Protein AF-0000000066667597 (afdb_homodimer)

Sequence (228 aa):
MNPEHARRAASGLDIMAIEHWAGRFDLLSDANRLRLLVCLHYAPDISVSDLAAAVGMSATAASQALRILRQQGWVTSSKEGRIVRYRLADDTIHRLLHWIGATHASEALEHDFTMNPEHARRAASGLDIMAIEHWAGRFDLLSDANRLRLLVCLHYAPDISVSDLAAAVGMSATAASQALRILRQQGWVTSSKEGRIVRYRLADDTIHRLLHWIGATHASEALEHDFT

InterPro domains:
  IPR000835 MarR-type HTH domain [PF01047] (32-79)
  IPR001845 HTH ArsR-type DNA-binding domain [PR00778] (25-40)
  IPR001845 HTH ArsR-type DNA-binding domain [PR00778] (45-56)
  IPR001845 HTH ArsR-type DNA-binding domain [PR00778] (58-73)
  IPR001845 HTH ArsR-type DNA-binding domain [PR00778] (73-88)
  IPR001845 HTH ArsR-type DNA-binding domain [PS50987] (13-114)
  IPR001845 HTH ArsR-type DNA-binding domain [SM00418] (23-102)
  IPR011991 ArsR-like helix-turn-helix domain [cd00090] (25-91)
  IPR036388 Winged helix-like DNA-binding domain superfamily [G3DSA:1.10.10.10] (3-112)
  IPR036390 Winged helix DNA-binding domain superfamily [SSF46785] (13-100)
  IPR051081 HTH-type Metal-responsive Transcriptional Regulators [PTHR33154] (21-102)

pLDDT: mean 88.0, std 11.44, range [43.69, 98.06]

Structure (mmCIF, N/CA/C/O backbone):
data_AF-0000000066667597-model_v1
#
loop_
_entity.id
_entity.type
_entity.pdbx_description
1 polymer 'ArsR family transcriptional regulator'
#
loop_
_atom_site.group_PDB
_atom_site.id
_atom_site.type_symbol
_atom_site.label_atom_id
_atom_site.label_alt_id
_atom_site.label_comp_id
_atom_site.label_asym_id
_atom_site.label_entity_id
_atom_site.label_seq_id
_atom_site.pdbx_PDB_ins_code
_atom_site.Cartn_x
_atom_site.Cartn_y
_atom_site.Cartn_z
_atom_site.occupancy
_atom_site.B_iso_or_equiv
_atom_site.auth_seq_id
_atom_site.auth_comp_id
_atom_site.auth_asym_id
_atom_site.auth_atom_id
_atom_site.pdbx_PDB_model_num
ATOM 1 N N . MET A 1 1 ? 5.398 -28.312 -15.688 1 65.81 1 MET A N 1
ATOM 2 C CA . MET A 1 1 ? 6.043 -27.031 -15.398 1 65.81 1 MET A CA 1
ATOM 3 C C . MET A 1 1 ? 6.211 -26.219 -16.672 1 65.81 1 MET A C 1
ATOM 5 O O . MET A 1 1 ? 6.66 -26.734 -17.703 1 65.81 1 MET A O 1
ATOM 9 N N . ASN A 1 2 ? 5.426 -25.078 -16.781 1 75.06 2 ASN A N 1
ATOM 10 C CA . ASN A 1 2 ? 5.637 -24.25 -17.969 1 75.06 2 ASN A CA 1
ATOM 11 C C . ASN A 1 2 ? 6.742 -23.219 -17.734 1 75.06 2 ASN A C 1
ATOM 13 O O . ASN A 1 2 ? 6.559 -22.266 -17 1 75.06 2 ASN A O 1
ATOM 17 N N . PRO A 1 3 ? 7.945 -23.562 -18.25 1 79.81 3 PRO A N 1
ATOM 18 C CA . PRO A 1 3 ? 9.125 -22.734 -18 1 79.81 3 PRO A CA 1
ATOM 19 C C . PRO A 1 3 ? 8.891 -21.266 -18.359 1 79.81 3 PRO A C 1
ATOM 21 O O . PRO A 1 3 ? 9.469 -20.375 -17.734 1 79.81 3 PRO A O 1
ATOM 24 N N . GLU A 1 4 ? 8.102 -21.031 -19.406 1 79.06 4 GLU A N 1
ATOM 25 C CA . GLU A 1 4 ? 7.836 -19.656 -19.812 1 79.06 4 GLU A CA 1
ATOM 26 C C . GLU A 1 4 ? 7.07 -18.906 -18.719 1 79.06 4 GLU A C 1
ATOM 28 O O . GLU A 1 4 ? 7.34 -17.734 -18.469 1 79.06 4 GLU A O 1
ATOM 33 N N . HIS A 1 5 ? 6.117 -19.641 -18.156 1 76.31 5 HIS A N 1
ATOM 34 C CA . HIS A 1 5 ? 5.371 -19.031 -17.062 1 76.31 5 HIS A CA 1
ATOM 35 C C . HIS A 1 5 ? 6.293 -18.688 -15.898 1 76.31 5 HIS A C 1
ATOM 37 O O . HIS A 1 5 ? 6.203 -17.594 -15.336 1 76.31 5 HIS A O 1
ATOM 43 N N . ALA A 1 6 ? 7.18 -19.531 -15.641 1 76.69 6 ALA A N 1
ATOM 44 C CA . ALA A 1 6 ? 8.117 -19.344 -14.547 1 76.69 6 ALA A CA 1
ATOM 45 C C . ALA A 1 6 ? 9.039 -18.156 -14.812 1 76.69 6 ALA A C 1
ATOM 47 O O . ALA A 1 6 ? 9.367 -17.391 -13.906 1 76.69 6 ALA A O 1
ATOM 48 N N . ARG A 1 7 ? 9.438 -18.047 -16.031 1 79.69 7 ARG A N 1
ATOM 49 C CA . ARG A 1 7 ? 10.328 -16.953 -16.406 1 79.69 7 ARG A CA 1
ATOM 50 C C . ARG A 1 7 ? 9.633 -15.609 -16.281 1 79.69 7 ARG A C 1
ATOM 52 O O . ARG A 1 7 ? 10.227 -14.633 -15.812 1 79.69 7 ARG A O 1
ATOM 59 N N . ARG A 1 8 ? 8.453 -15.562 -16.734 1 81.75 8 ARG A N 1
ATOM 60 C CA . ARG A 1 8 ? 7.688 -14.328 -16.641 1 81.75 8 ARG A CA 1
ATOM 61 C C . ARG A 1 8 ? 7.477 -13.922 -15.18 1 81.75 8 ARG A C 1
ATOM 63 O O . ARG A 1 8 ? 7.613 -12.75 -14.836 1 81.75 8 ARG A O 1
ATOM 70 N N . ALA A 1 9 ? 7.148 -14.922 -14.414 1 81.88 9 ALA A N 1
ATOM 71 C CA . ALA A 1 9 ? 6.973 -14.688 -12.984 1 81.88 9 ALA A CA 1
ATOM 72 C C . ALA A 1 9 ? 8.25 -14.141 -12.359 1 81.88 9 ALA A C 1
ATOM 74 O O . ALA A 1 9 ? 8.203 -13.18 -11.586 1 81.88 9 ALA A O 1
ATOM 75 N N . ALA A 1 10 ? 9.328 -14.648 -12.727 1 78.75 10 ALA A N 1
ATOM 76 C CA . ALA A 1 10 ? 10.609 -14.25 -12.156 1 78.75 10 ALA A CA 1
ATOM 77 C C . ALA A 1 10 ? 10.992 -12.844 -12.609 1 78.75 10 ALA A C 1
ATOM 79 O O . ALA A 1 10 ? 11.617 -12.094 -11.852 1 78.75 10 ALA A O 1
ATOM 80 N N . SER A 1 11 ? 10.648 -12.5 -13.773 1 79.38 11 SER A N 1
ATOM 81 C CA . SER A 1 11 ? 10.953 -11.172 -14.297 1 79.38 11 SER A CA 1
ATOM 82 C C . SER A 1 11 ? 10.25 -10.086 -13.492 1 79.38 11 SER A C 1
ATOM 84 O O . SER A 1 11 ? 10.805 -9 -13.289 1 79.38 11 SER A O 1
ATOM 86 N N . GLY A 1 12 ? 9.086 -10.375 -13.047 1 75.94 12 GLY A N 1
ATOM 87 C CA . GLY A 1 12 ? 8.367 -9.43 -12.203 1 75.94 12 GLY A CA 1
ATOM 88 C C . GLY A 1 12 ? 9.078 -9.141 -10.891 1 75.94 12 GLY A C 1
ATOM 89 O O . GLY A 1 12 ? 9.086 -8 -10.43 1 75.94 12 GLY A O 1
ATOM 90 N N . LEU A 1 13 ? 9.711 -10.148 -10.438 1 77.62 13 LEU A N 1
ATOM 91 C CA . LEU A 1 13 ? 10.391 -10.008 -9.148 1 77.62 13 LEU A CA 1
ATOM 92 C C . LEU A 1 13 ? 11.641 -9.148 -9.281 1 77.62 13 LEU A C 1
ATOM 94 O O . LEU A 1 13 ? 12.023 -8.461 -8.328 1 77.62 13 LEU A O 1
ATOM 98 N N . ASP A 1 14 ? 12.25 -9.273 -10.391 1 72.69 14 ASP A N 1
ATOM 99 C CA . ASP A 1 14 ? 13.461 -8.508 -10.648 1 72.69 14 ASP A CA 1
ATOM 100 C C . ASP A 1 14 ? 13.156 -7.016 -10.773 1 72.69 14 ASP A C 1
ATOM 102 O O . ASP A 1 14 ? 13.953 -6.176 -10.352 1 72.69 14 ASP A O 1
ATOM 106 N N . ILE A 1 15 ? 12 -6.812 -11.219 1 64.81 15 ILE A N 1
ATOM 107 C CA . ILE A 1 15 ? 11.656 -5.434 -11.539 1 64.81 15 ILE A CA 1
ATOM 108 C C . ILE A 1 15 ? 11.109 -4.73 -10.297 1 64.81 15 ILE A C 1
ATOM 110 O O . ILE A 1 15 ? 11.211 -3.508 -10.172 1 64.81 15 ILE A O 1
ATOM 114 N N . MET A 1 16 ? 10.648 -5.652 -9.453 1 74.25 16 MET A N 1
ATOM 115 C CA . MET A 1 16 ? 9.992 -4.996 -8.32 1 74.25 16 MET A CA 1
ATOM 116 C C . MET A 1 16 ? 10.883 -5.035 -7.082 1 74.25 16 MET A C 1
ATOM 118 O O . MET A 1 16 ? 11.5 -6.059 -6.785 1 74.25 16 MET A O 1
ATOM 122 N N . ALA A 1 17 ? 11.5 -3.971 -6.598 1 85.06 17 ALA A N 1
ATOM 123 C CA . ALA A 1 17 ? 12.195 -3.914 -5.312 1 85.06 17 ALA A C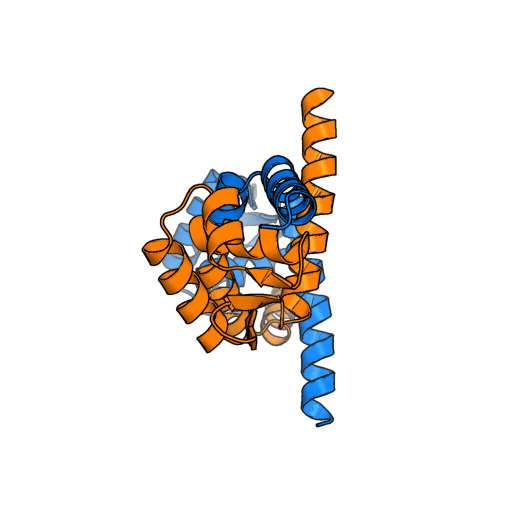A 1
ATOM 124 C C . ALA A 1 17 ? 11.273 -4.336 -4.172 1 85.06 17 ALA A C 1
ATOM 126 O O . ALA A 1 17 ? 10.797 -3.494 -3.408 1 85.06 17 ALA A O 1
ATOM 127 N N . ILE A 1 18 ? 11.102 -5.699 -3.992 1 91.94 18 ILE A N 1
ATOM 128 C CA . ILE A 1 18 ? 10.062 -6.27 -3.139 1 91.94 18 ILE A CA 1
ATOM 129 C C . ILE A 1 18 ? 10.227 -5.754 -1.711 1 91.94 18 ILE A C 1
ATOM 131 O O . ILE A 1 18 ? 9.281 -5.25 -1.11 1 91.94 18 ILE A O 1
ATOM 135 N N . GLU A 1 19 ? 11.438 -5.871 -1.223 1 93 19 GLU A N 1
ATOM 136 C CA . GLU A 1 19 ? 11.664 -5.484 0.166 1 93 19 GLU A CA 1
ATOM 137 C C . GLU A 1 19 ? 11.406 -3.994 0.372 1 93 19 GLU A C 1
ATOM 139 O O . GLU A 1 19 ? 10.875 -3.588 1.405 1 93 19 GLU A O 1
ATOM 144 N N . HIS A 1 20 ? 11.734 -3.293 -0.593 1 93.19 20 HIS A N 1
ATOM 145 C CA . HIS A 1 20 ? 11.523 -1.852 -0.533 1 93.19 20 HIS A CA 1
ATOM 146 C C . HIS A 1 20 ? 10.039 -1.516 -0.476 1 93.19 20 HIS A C 1
ATOM 148 O O . HIS A 1 20 ? 9.602 -0.771 0.403 1 93.19 20 HIS A O 1
ATOM 154 N N . TRP A 1 21 ? 9.305 -2.107 -1.337 1 94.94 21 TRP A N 1
ATOM 155 C CA . TRP A 1 21 ? 7.871 -1.832 -1.396 1 94.94 21 TRP A CA 1
ATOM 156 C C . TRP A 1 21 ? 7.152 -2.424 -0.187 1 94.94 21 TRP A C 1
ATOM 158 O O . TRP A 1 21 ? 6.23 -1.811 0.357 1 94.94 21 TRP A O 1
ATOM 168 N N . ALA A 1 22 ? 7.566 -3.605 0.26 1 96.56 22 ALA A N 1
ATOM 169 C CA . ALA A 1 22 ? 6.977 -4.172 1.47 1 96.56 22 ALA A CA 1
ATOM 170 C C . ALA A 1 22 ? 7.156 -3.232 2.66 1 96.56 22 ALA A C 1
ATOM 172 O O . ALA A 1 22 ? 6.242 -3.066 3.471 1 96.56 22 ALA A O 1
ATOM 173 N N . GLY A 1 23 ? 8.297 -2.66 2.723 1 96.25 23 GLY A N 1
ATOM 174 C CA . GLY A 1 23 ? 8.547 -1.678 3.764 1 96.25 23 GLY A CA 1
ATOM 175 C C . GLY A 1 23 ? 7.648 -0.461 3.668 1 96.25 23 GLY A C 1
ATOM 176 O O . GLY A 1 23 ? 7.16 0.038 4.684 1 96.25 23 GLY A O 1
ATOM 177 N N . ARG A 1 24 ? 7.453 0.018 2.521 1 96 24 ARG A N 1
ATOM 178 C CA . ARG A 1 24 ? 6.562 1.157 2.316 1 96 24 ARG A CA 1
ATOM 179 C C . ARG A 1 24 ? 5.129 0.804 2.688 1 96 24 ARG A C 1
ATOM 181 O O . ARG A 1 24 ? 4.43 1.602 3.318 1 96 24 ARG A O 1
ATOM 188 N N . PHE A 1 25 ? 4.754 -0.371 2.35 1 97.75 25 PHE A N 1
ATOM 189 C CA . PHE A 1 25 ? 3.404 -0.806 2.691 1 97.75 25 PHE A CA 1
ATOM 190 C C . PHE A 1 25 ? 3.26 -0.988 4.199 1 97.75 25 PHE A C 1
ATOM 192 O O . PHE A 1 25 ? 2.189 -0.744 4.758 1 97.75 25 PHE A O 1
ATOM 199 N N . ASP A 1 26 ? 4.316 -1.388 4.809 1 98.06 26 ASP A N 1
ATOM 200 C CA . ASP A 1 26 ? 4.309 -1.495 6.266 1 98.06 26 ASP A CA 1
ATOM 201 C C . ASP A 1 26 ? 4.051 -0.137 6.914 1 98.06 26 ASP A C 1
ATOM 203 O O . ASP A 1 26 ? 3.244 -0.027 7.836 1 98.06 26 ASP A O 1
ATOM 207 N N . LEU A 1 27 ? 4.68 0.84 6.441 1 97.38 27 LEU A N 1
ATOM 208 C CA . LEU A 1 27 ? 4.488 2.188 6.969 1 97.38 27 LEU A CA 1
ATOM 209 C C . LEU A 1 27 ? 3.055 2.658 6.754 1 97.38 27 LEU A C 1
ATOM 211 O O . LEU A 1 27 ? 2.494 3.357 7.602 1 97.38 27 LEU A O 1
ATOM 215 N N . LEU A 1 28 ? 2.473 2.232 5.719 1 97.56 28 LEU A N 1
ATOM 216 C CA . LEU A 1 28 ? 1.13 2.664 5.34 1 97.56 28 LEU A CA 1
ATOM 217 C C . LEU A 1 28 ? 0.071 1.844 6.07 1 97.56 28 LEU A C 1
ATOM 219 O O . LEU A 1 28 ? -1.1 2.229 6.113 1 97.56 28 LEU A O 1
ATOM 223 N N . SER A 1 29 ? 0.494 0.705 6.652 1 98 29 SER A N 1
ATOM 224 C CA . SER A 1 29 ? -0.483 -0.212 7.227 1 98 29 SER A CA 1
ATOM 225 C C . SER A 1 29 ? -0.973 0.283 8.586 1 98 29 SER A C 1
ATOM 227 O O . SER A 1 29 ? -1.965 -0.223 9.117 1 98 29 SER A O 1
ATOM 229 N N . ASP A 1 30 ? -0.34 1.259 9.133 1 96.88 30 ASP A N 1
ATOM 230 C CA . ASP A 1 30 ? -0.818 1.907 10.344 1 96.88 30 ASP A CA 1
ATOM 231 C C . ASP A 1 30 ? -1.866 2.971 10.031 1 96.88 30 ASP A C 1
ATOM 233 O O . ASP A 1 30 ? -1.578 3.943 9.328 1 96.88 30 ASP A O 1
ATOM 237 N N . ALA A 1 31 ? -3.033 2.74 10.625 1 95.19 31 ALA A N 1
ATOM 238 C CA . ALA A 1 31 ? -4.16 3.607 10.289 1 95.19 31 ALA A CA 1
ATOM 239 C C . ALA A 1 31 ? -3.873 5.055 10.672 1 95.19 31 ALA A C 1
ATOM 241 O O . ALA A 1 31 ? -4.273 5.984 9.969 1 95.19 31 ALA A O 1
ATOM 242 N N . ASN A 1 32 ? -3.24 5.277 11.742 1 94.06 32 ASN A N 1
ATOM 243 C CA . ASN A 1 32 ? -2.928 6.629 12.188 1 94.06 32 ASN A CA 1
ATOM 244 C C . ASN A 1 32 ? -1.956 7.324 11.234 1 94.06 32 ASN A C 1
ATOM 246 O O . ASN A 1 32 ? -2.158 8.484 10.875 1 94.06 32 ASN A O 1
ATOM 250 N N . ARG A 1 33 ? -0.952 6.633 10.836 1 96.5 33 ARG A N 1
ATOM 251 C CA . ARG A 1 33 ? -0.02 7.195 9.859 1 96.5 33 ARG A CA 1
ATOM 252 C C . ARG A 1 33 ? -0.72 7.492 8.539 1 96.5 33 ARG A C 1
ATOM 254 O O . ARG A 1 33 ? -0.464 8.523 7.91 1 96.5 33 ARG A O 1
ATOM 261 N N . LEU A 1 34 ? -1.535 6.598 8.156 1 96.12 34 LEU A N 1
ATOM 262 C CA . LEU A 1 34 ? -2.254 6.785 6.898 1 96.12 34 LEU A CA 1
ATOM 263 C C . LEU A 1 34 ? -3.184 7.988 6.977 1 96.12 34 LEU A C 1
ATOM 265 O O . LEU A 1 34 ? -3.283 8.766 6.027 1 96.12 34 LEU A O 1
ATOM 269 N N . ARG A 1 35 ? -3.84 8.164 8.07 1 95.06 35 ARG A N 1
ATOM 270 C CA . ARG A 1 35 ? -4.699 9.328 8.266 1 95.06 35 ARG A CA 1
ATOM 271 C C . ARG A 1 35 ? -3.916 10.625 8.102 1 95.06 35 ARG A C 1
ATOM 273 O O . ARG A 1 35 ? -4.359 11.539 7.402 1 95.06 35 ARG A O 1
ATOM 280 N N . LEU A 1 36 ? -2.834 10.68 8.711 1 95.56 36 LEU A N 1
ATOM 281 C CA . LEU A 1 36 ? -1.998 11.875 8.648 1 95.56 36 LEU A CA 1
ATOM 282 C C . LEU A 1 36 ? -1.553 12.148 7.215 1 95.56 36 LEU A C 1
ATOM 284 O O . LEU A 1 36 ? -1.611 13.289 6.75 1 95.56 36 LEU A O 1
ATOM 288 N N . LEU A 1 37 ? -1.154 11.156 6.539 1 96.56 37 LEU A N 1
ATOM 289 C CA . LEU A 1 37 ? -0.672 11.297 5.172 1 96.56 37 LEU A CA 1
ATOM 290 C C . LEU A 1 37 ? -1.788 11.773 4.246 1 96.56 37 LEU A C 1
ATOM 292 O O . LEU A 1 37 ? -1.562 12.625 3.379 1 96.56 37 LEU A O 1
ATOM 296 N N . VAL A 1 38 ? -2.93 11.227 4.434 1 94.69 38 VAL A N 1
ATOM 297 C CA . VAL A 1 38 ? -4.074 11.617 3.619 1 94.69 38 VAL A CA 1
ATOM 298 C C . VAL A 1 38 ? -4.398 13.094 3.852 1 94.69 38 VAL A C 1
ATOM 300 O O . VAL A 1 38 ? -4.605 13.852 2.9 1 94.69 38 VAL A O 1
ATOM 303 N N . CYS A 1 39 ? -4.43 13.5 5.07 1 93.44 39 CYS A N 1
ATOM 304 C CA . CYS A 1 39 ? -4.703 14.898 5.398 1 93.44 39 CYS A CA 1
ATOM 305 C C . CYS A 1 39 ? -3.658 15.812 4.773 1 93.44 39 CYS A C 1
ATOM 307 O O . CYS A 1 39 ? -4 16.844 4.191 1 93.44 39 CYS A O 1
ATOM 309 N N . LEU A 1 40 ? -2.412 15.422 4.84 1 94.5 40 LEU A N 1
ATOM 310 C CA . LEU A 1 40 ? -1.335 16.234 4.281 1 94.5 40 LEU A CA 1
ATOM 311 C C . LEU A 1 40 ? -1.444 16.312 2.76 1 94.5 40 LEU A C 1
ATOM 313 O O . LEU A 1 40 ? -1.065 17.312 2.154 1 94.5 40 LEU A O 1
ATOM 317 N N . HIS A 1 41 ? -1.874 15.234 2.189 1 93.19 41 HIS A N 1
ATOM 318 C CA . HIS A 1 41 ? -2.066 15.195 0.745 1 93.19 41 HIS A CA 1
ATOM 319 C C . HIS A 1 41 ? -3.086 16.234 0.297 1 93.19 41 HIS A C 1
ATOM 321 O O . HIS A 1 41 ? -2.891 16.906 -0.723 1 93.19 41 HIS A O 1
ATOM 327 N N . TYR A 1 42 ? -4.078 16.406 1.084 1 89.81 42 TYR A N 1
ATOM 328 C CA . TYR A 1 42 ? -5.168 17.297 0.696 1 89.81 42 TYR A CA 1
ATOM 329 C C . TYR A 1 42 ? -4.945 18.703 1.229 1 89.81 42 TYR A C 1
ATOM 331 O O . TYR A 1 42 ? -5.473 19.672 0.678 1 89.81 42 TYR A O 1
ATOM 339 N N . ALA A 1 43 ? -4.219 18.828 2.297 1 90.06 43 ALA A N 1
ATOM 340 C CA . ALA A 1 43 ? -3.949 20.125 2.902 1 90.06 43 ALA A CA 1
ATOM 341 C C . ALA A 1 43 ? -2.467 20.281 3.238 1 90.06 43 ALA A C 1
ATOM 343 O O . ALA A 1 43 ? -2.062 20.094 4.387 1 90.06 43 ALA A O 1
ATOM 344 N N . PRO A 1 44 ? -1.707 20.688 2.23 1 90.12 44 PRO A N 1
ATOM 345 C CA . PRO A 1 44 ? -0.28 20.875 2.5 1 90.12 44 PRO A CA 1
ATOM 346 C C . PRO A 1 44 ? -0.006 22.062 3.422 1 90.12 44 PRO A C 1
ATOM 348 O O . PRO A 1 44 ? -0.796 23 3.467 1 90.12 44 PRO A O 1
ATOM 351 N N . ASP A 1 45 ? 1.071 21.969 4.129 1 90.44 45 ASP A N 1
ATOM 352 C CA . ASP A 1 45 ? 1.569 23.031 5.004 1 90.44 45 ASP A CA 1
ATOM 353 C C . ASP A 1 45 ? 0.617 23.266 6.176 1 90.44 45 ASP A C 1
ATOM 355 O O . ASP A 1 45 ? 0.363 24.422 6.551 1 90.44 45 ASP A O 1
ATOM 359 N N . ILE A 1 46 ? 0.111 22.266 6.711 1 89.75 46 ILE A N 1
ATOM 360 C CA . ILE A 1 46 ? -0.792 22.297 7.855 1 89.75 46 ILE A CA 1
ATOM 361 C C . ILE A 1 46 ? 0.009 22.172 9.148 1 89.75 46 ILE A C 1
ATOM 363 O O . ILE A 1 46 ? 1.005 21.453 9.203 1 89.75 46 ILE A O 1
ATOM 367 N N . SER A 1 47 ? -0.468 22.875 10.18 1 91.25 47 SER A N 1
ATOM 368 C CA . SER A 1 47 ? 0.213 22.797 11.469 1 91.25 47 SER A CA 1
ATOM 369 C C . SER A 1 47 ? -0.083 21.484 12.172 1 91.25 47 SER A C 1
ATOM 371 O O . SER A 1 47 ? -1.123 20.859 11.93 1 91.25 47 SER A O 1
ATOM 373 N N . VAL A 1 48 ? 0.861 21.062 13.07 1 90.06 48 VAL A N 1
ATOM 374 C CA . VAL A 1 48 ? 0.696 19.812 13.805 1 90.06 48 VAL A CA 1
ATOM 375 C C . VAL A 1 48 ? -0.612 19.844 14.594 1 90.06 48 VAL A C 1
ATOM 377 O O . VAL A 1 48 ? -1.353 18.859 14.617 1 90.06 48 VAL A O 1
ATOM 380 N N . SER A 1 49 ? -0.879 20.969 15.211 1 89.19 49 SER A N 1
ATOM 381 C CA . SER A 1 49 ? -2.084 21.109 16.016 1 89.19 49 SER A CA 1
ATOM 382 C C . SER A 1 49 ? -3.342 20.969 15.172 1 89.19 49 SER A C 1
ATOM 384 O O . SER A 1 49 ? -4.285 20.266 15.562 1 89.19 49 SER A O 1
ATOM 386 N N . ASP A 1 50 ? -3.381 21.641 14.07 1 89.75 50 ASP A N 1
ATOM 387 C CA . ASP A 1 50 ? -4.523 21.531 13.172 1 89.75 50 ASP A CA 1
ATOM 388 C C . ASP A 1 50 ? -4.66 20.125 12.609 1 89.75 50 ASP A C 1
ATOM 390 O O . ASP A 1 50 ? -5.773 19.609 12.469 1 89.75 50 ASP A O 1
ATOM 394 N N . LEU A 1 51 ? -3.572 19.516 12.297 1 91.31 51 LEU A N 1
ATOM 395 C CA . LEU A 1 51 ? -3.545 18.156 11.773 1 91.31 51 LEU A CA 1
ATOM 396 C C . LEU A 1 51 ? -4.09 17.156 12.805 1 91.31 51 LEU A C 1
ATOM 398 O O . LEU A 1 51 ? -4.949 16.344 12.484 1 91.31 51 LEU A O 1
ATOM 402 N N . ALA A 1 52 ? -3.592 17.266 13.992 1 92.12 52 ALA A N 1
ATOM 403 C CA . ALA A 1 52 ? -4.035 16.406 15.078 1 92.12 52 ALA A CA 1
ATOM 404 C C . ALA A 1 52 ? -5.539 16.516 15.305 1 92.12 52 ALA A C 1
ATOM 406 O O . ALA A 1 52 ? -6.234 15.516 15.469 1 92.12 52 ALA A O 1
ATOM 407 N N . ALA A 1 53 ? -6.047 17.703 15.25 1 89.38 53 ALA A N 1
ATOM 408 C CA . ALA A 1 53 ? -7.473 17.969 15.43 1 89.38 53 ALA A CA 1
ATOM 409 C C . ALA A 1 53 ? -8.289 17.375 14.281 1 89.38 53 ALA A C 1
ATOM 411 O O . ALA A 1 53 ? -9.336 16.766 14.508 1 89.38 53 ALA A O 1
ATOM 412 N N . ALA A 1 54 ? -7.785 17.547 13.133 1 87.31 54 ALA A N 1
ATOM 413 C CA . ALA A 1 54 ? -8.477 17.062 11.945 1 87.31 54 ALA A CA 1
ATOM 414 C C . ALA A 1 54 ? -8.625 15.547 11.969 1 87.31 54 ALA A C 1
ATOM 416 O O . ALA A 1 54 ? -9.648 15.008 11.539 1 87.31 54 ALA A O 1
ATOM 417 N N . VAL A 1 55 ? -7.574 14.836 12.484 1 89.75 55 VAL A N 1
ATOM 418 C CA . VAL A 1 55 ? -7.566 13.375 12.422 1 89.75 55 VAL A CA 1
ATOM 419 C C . VAL A 1 55 ? -8.109 12.797 13.727 1 89.75 55 VAL A C 1
ATOM 421 O O . VAL A 1 55 ? -8.273 11.578 13.852 1 89.75 55 VAL A O 1
ATOM 424 N N . GLY A 1 56 ? -8.359 13.617 14.727 1 89.25 56 GLY A N 1
ATOM 425 C CA . GLY A 1 56 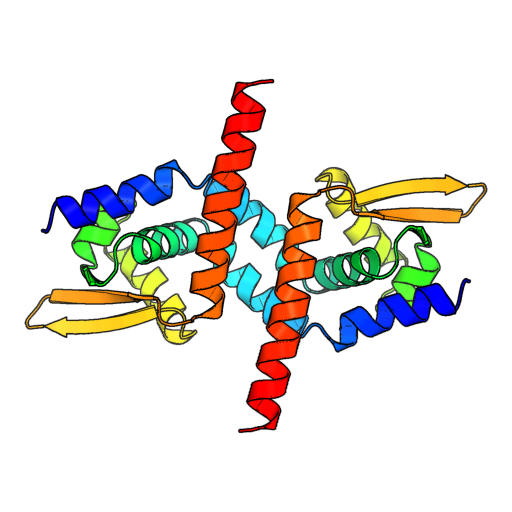? -8.891 13.164 16 1 89.25 56 GLY A CA 1
ATOM 426 C C . GLY A 1 56 ? -7.859 12.445 16.859 1 89.25 56 GLY A C 1
ATOM 427 O O . GLY A 1 56 ? -8.164 11.438 17.5 1 89.25 56 GLY A O 1
ATOM 428 N N . MET A 1 57 ? -6.672 12.898 16.812 1 91.44 57 MET A N 1
ATOM 429 C CA . MET A 1 57 ? -5.566 12.352 17.594 1 91.44 57 MET A CA 1
ATOM 430 C C . MET A 1 57 ? -5.043 13.367 18.594 1 91.44 57 MET A C 1
ATOM 432 O O . MET A 1 57 ? -5.273 14.57 18.453 1 91.44 57 MET A O 1
ATOM 436 N N . SER A 1 58 ? -4.387 12.781 19.562 1 92.25 58 SER A N 1
ATOM 437 C CA . SER A 1 58 ? -3.637 13.688 20.438 1 92.25 58 SER A CA 1
ATOM 438 C C . SER A 1 58 ? -2.422 14.258 19.703 1 92.25 58 SER A C 1
ATOM 440 O O . SER A 1 58 ? -1.898 13.648 18.781 1 92.25 58 SER A O 1
ATOM 442 N N . ALA A 1 59 ? -1.995 15.406 20.172 1 89.5 59 ALA A N 1
ATOM 443 C CA . ALA A 1 59 ? -0.789 16.031 19.625 1 89.5 59 ALA A CA 1
ATOM 444 C C . ALA A 1 59 ? 0.417 15.102 19.781 1 89.5 59 ALA A C 1
ATOM 446 O O . ALA A 1 59 ? 1.271 15.031 18.891 1 89.5 59 ALA A O 1
ATOM 447 N N . THR A 1 60 ? 0.433 14.438 20.859 1 92.44 60 THR A N 1
ATOM 448 C CA . THR A 1 60 ? 1.54 13.523 21.109 1 92.44 60 THR A CA 1
ATOM 449 C C . THR A 1 60 ? 1.553 12.383 20.094 1 92.44 60 THR A C 1
ATOM 451 O O . THR A 1 60 ? 2.594 12.078 19.516 1 92.44 60 THR A O 1
ATOM 454 N N . ALA A 1 61 ? 0.418 11.734 19.828 1 94 61 ALA A N 1
ATOM 455 C CA . ALA A 1 61 ? 0.312 10.633 18.875 1 94 61 ALA A CA 1
ATOM 456 C C . ALA A 1 61 ? 0.652 11.102 17.469 1 94 61 ALA A C 1
ATOM 458 O O . ALA A 1 61 ? 1.372 10.414 16.734 1 94 61 ALA A O 1
ATOM 459 N N . ALA A 1 62 ? 0.141 12.242 17.156 1 94.69 62 ALA A N 1
ATOM 460 C CA . ALA A 1 62 ? 0.418 12.805 15.844 1 94.69 62 ALA A CA 1
ATOM 461 C C . ALA A 1 62 ? 1.907 13.094 15.672 1 94.69 62 ALA A C 1
ATOM 463 O O . ALA A 1 62 ? 2.486 12.781 14.625 1 94.69 62 ALA A O 1
ATOM 464 N N . SER A 1 63 ? 2.473 13.633 16.641 1 93.12 63 SER A N 1
ATOM 465 C CA . SER A 1 63 ? 3.891 13.977 16.594 1 93.12 63 SER A CA 1
ATOM 466 C C . SER A 1 63 ? 4.758 12.734 16.438 1 93.12 63 SER A C 1
ATOM 468 O O . SER A 1 63 ? 5.719 12.727 15.672 1 93.12 63 SER A O 1
ATOM 470 N N . GLN A 1 64 ? 4.422 11.734 17.125 1 94.94 64 GLN A N 1
ATOM 471 C CA . GLN A 1 64 ? 5.172 10.484 17.047 1 94.94 64 GLN A CA 1
ATOM 472 C C . GLN A 1 64 ? 5.086 9.875 15.656 1 94.94 64 GLN A C 1
ATOM 474 O O . GLN A 1 64 ? 6.098 9.453 15.094 1 94.94 64 GLN A O 1
ATOM 479 N N . ALA A 1 65 ? 3.91 9.844 15.133 1 96.25 65 ALA A N 1
ATOM 480 C CA . ALA A 1 65 ? 3.721 9.312 13.789 1 96.25 65 ALA A CA 1
ATOM 481 C C . ALA A 1 65 ? 4.465 10.148 12.75 1 96.25 65 ALA A C 1
ATOM 483 O O . ALA A 1 65 ? 5.102 9.609 11.844 1 96.25 65 ALA A O 1
ATOM 484 N N . LEU A 1 66 ? 4.383 11.453 12.93 1 96.88 66 LEU A N 1
ATOM 485 C CA . LEU A 1 66 ? 5.039 12.367 12.008 1 96.88 66 LEU A CA 1
ATOM 486 C C . LEU A 1 66 ? 6.555 12.219 12.086 1 96.88 66 LEU A C 1
ATOM 488 O O . LEU A 1 66 ? 7.246 12.344 11.07 1 96.88 66 LEU A O 1
ATOM 492 N N . ARG A 1 67 ? 7.031 11.992 13.25 1 96.62 67 ARG A N 1
ATOM 493 C CA . ARG A 1 67 ? 8.461 11.781 13.406 1 96.62 67 ARG A CA 1
ATOM 494 C C . ARG A 1 67 ? 8.922 10.555 12.633 1 96.62 67 ARG A C 1
ATOM 496 O O . ARG A 1 67 ? 9.945 10.594 11.938 1 96.62 67 ARG A O 1
ATOM 503 N N . ILE A 1 68 ? 8.234 9.492 12.719 1 97 68 ILE A N 1
ATOM 504 C CA . ILE A 1 68 ? 8.547 8.266 12 1 97 68 ILE A CA 1
ATOM 505 C C . ILE A 1 68 ? 8.516 8.523 10.5 1 97 68 ILE A C 1
ATOM 507 O O . ILE A 1 68 ? 9.445 8.141 9.773 1 97 68 ILE A O 1
ATOM 511 N N . LEU A 1 69 ? 7.516 9.156 10.031 1 97.88 69 LEU A N 1
ATOM 512 C CA . LEU A 1 69 ? 7.348 9.445 8.609 1 97.88 69 LEU A CA 1
ATOM 513 C C . LEU A 1 69 ? 8.453 10.375 8.109 1 97.88 69 LEU A C 1
ATOM 515 O O . LEU A 1 69 ? 8.93 10.234 6.988 1 97.88 69 LEU A O 1
ATOM 519 N N . ARG A 1 70 ? 8.797 11.312 8.977 1 97.5 70 ARG A N 1
ATOM 520 C CA . ARG A 1 70 ? 9.859 12.25 8.617 1 97.5 70 ARG A CA 1
ATOM 521 C C . ARG A 1 70 ? 11.195 11.531 8.5 1 97.5 70 ARG A C 1
ATOM 523 O O . ARG A 1 70 ? 11.969 11.805 7.578 1 97.5 70 ARG A O 1
ATOM 530 N N . GLN A 1 71 ? 11.484 10.648 9.367 1 97.38 71 GLN A N 1
ATOM 531 C CA . GLN A 1 71 ? 12.719 9.867 9.352 1 97.38 71 GLN A CA 1
ATOM 532 C C . GLN A 1 71 ? 12.812 9.008 8.094 1 97.38 71 GLN A C 1
ATOM 534 O O . GLN A 1 71 ? 13.914 8.742 7.602 1 97.38 71 GLN A O 1
ATOM 539 N N . GLN A 1 72 ? 11.672 8.625 7.539 1 96.81 72 GLN A N 1
ATOM 540 C CA . GLN A 1 72 ? 11.633 7.816 6.328 1 96.81 72 GLN A CA 1
ATOM 541 C C . GLN A 1 72 ? 11.625 8.695 5.078 1 96.81 72 GLN A C 1
ATOM 543 O O . GLN A 1 72 ? 11.578 8.188 3.957 1 96.81 72 GLN A O 1
ATOM 548 N N . GLY A 1 73 ? 11.539 9.977 5.277 1 97.44 73 GLY A N 1
ATOM 549 C CA . GLY A 1 73 ? 11.578 10.922 4.168 1 97.44 73 GLY A CA 1
ATOM 550 C C . GLY A 1 73 ? 10.234 11.117 3.504 1 97.44 73 GLY A C 1
ATOM 551 O O . GLY A 1 73 ? 10.156 11.609 2.377 1 97.44 73 GLY A O 1
ATOM 552 N N . TRP A 1 74 ? 9.18 10.75 4.133 1 98 74 TRP A N 1
ATOM 553 C CA . TRP A 1 74 ? 7.855 10.844 3.531 1 98 74 TRP A CA 1
ATOM 554 C C . TRP A 1 74 ? 7.254 12.227 3.748 1 98 74 TRP A C 1
ATOM 556 O O . TRP A 1 74 ? 6.43 12.688 2.951 1 98 74 TRP A O 1
ATOM 566 N N . VAL A 1 75 ? 7.68 12.875 4.84 1 98 75 VAL A N 1
ATOM 567 C CA . VAL A 1 75 ? 7.227 14.227 5.141 1 98 75 VAL A CA 1
ATOM 568 C C . VAL A 1 75 ? 8.422 15.102 5.523 1 98 75 VAL A C 1
ATOM 570 O O . VAL A 1 75 ? 9.484 14.586 5.875 1 98 75 VAL A O 1
ATOM 573 N N . THR A 1 76 ? 8.219 16.312 5.359 1 97.56 76 THR A N 1
ATOM 574 C CA . THR A 1 76 ? 9.18 17.312 5.816 1 97.56 76 THR A CA 1
ATOM 575 C C . THR A 1 76 ? 8.484 18.391 6.637 1 97.56 76 THR A C 1
ATOM 577 O O . THR A 1 76 ? 7.266 18.562 6.547 1 97.56 76 THR A O 1
ATOM 580 N N . SER A 1 77 ? 9.242 19.016 7.504 1 96.25 77 SER A N 1
ATOM 581 C CA . SER A 1 77 ? 8.664 20.031 8.367 1 96.25 77 SER A CA 1
ATOM 582 C C . SER A 1 77 ? 9.414 21.359 8.227 1 96.25 77 SER A C 1
ATOM 584 O O . SER A 1 77 ? 10.578 21.375 7.832 1 96.25 77 SER A O 1
ATOM 586 N N . SER A 1 78 ? 8.727 22.391 8.383 1 95.06 78 SER A N 1
ATOM 587 C CA . SER A 1 78 ? 9.273 23.734 8.492 1 95.06 78 SER A CA 1
ATOM 588 C C . SER A 1 78 ? 8.75 24.438 9.75 1 95.06 78 SER A C 1
ATOM 590 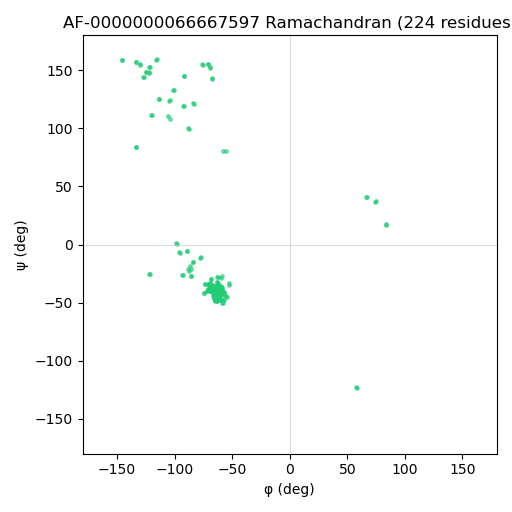O O . SER A 1 78 ? 7.641 24.156 10.203 1 95.06 78 SER A O 1
ATOM 592 N N . LYS A 1 79 ? 9.648 25.219 10.32 1 93.25 79 LYS A N 1
ATOM 593 C CA . LYS A 1 79 ? 9.273 25.922 11.547 1 93.25 79 LYS A CA 1
ATOM 594 C C . LYS A 1 79 ? 9.219 27.422 11.312 1 93.25 79 LYS A C 1
ATOM 596 O O . LYS A 1 79 ? 10.133 28 10.719 1 93.25 79 LYS A O 1
ATOM 601 N N . GLU A 1 80 ? 8.164 28.062 11.594 1 89.94 80 GLU A N 1
ATOM 602 C CA . GLU A 1 80 ? 7.992 29.5 11.641 1 89.94 80 GLU A CA 1
ATOM 603 C C . GLU A 1 80 ? 7.566 29.969 13.031 1 89.94 80 GLU A C 1
ATOM 605 O O . GLU A 1 80 ? 6.398 29.859 13.398 1 89.94 80 GLU A O 1
ATOM 610 N N . GLY A 1 81 ? 8.469 30.672 13.672 1 93.5 81 GLY A N 1
A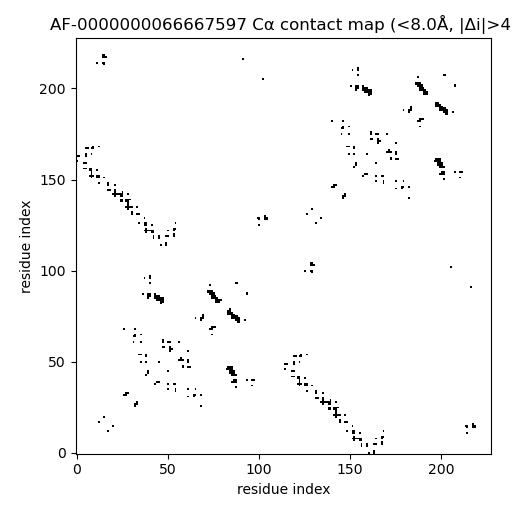TOM 611 C CA . GLY A 1 81 ? 8.18 30.969 15.062 1 93.5 81 GLY A CA 1
ATOM 612 C C . GLY A 1 81 ? 7.945 29.734 15.906 1 93.5 81 GLY A C 1
ATOM 613 O O . GLY A 1 81 ? 8.805 28.844 15.977 1 93.5 81 GLY A O 1
ATOM 614 N N . ARG 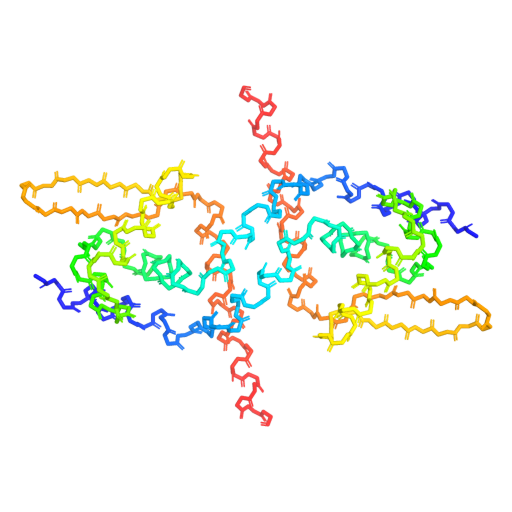A 1 82 ? 6.789 29.609 16.562 1 91.75 82 ARG A N 1
ATOM 615 C CA . ARG A 1 82 ? 6.465 28.484 17.438 1 91.75 82 ARG A CA 1
ATOM 616 C C . ARG A 1 82 ? 5.605 27.453 16.719 1 91.75 82 ARG A C 1
ATOM 618 O O . ARG A 1 82 ? 5.191 26.453 17.312 1 91.75 82 ARG A O 1
ATOM 625 N N . ILE A 1 83 ? 5.324 27.703 15.469 1 91.75 83 ILE A N 1
ATOM 626 C CA . ILE A 1 83 ? 4.41 26.844 14.727 1 91.75 83 ILE A CA 1
ATOM 627 C C . ILE A 1 83 ? 5.203 25.953 13.773 1 91.75 83 ILE A C 1
ATOM 629 O O . ILE A 1 83 ? 6.012 26.453 12.984 1 91.75 83 ILE A O 1
ATOM 633 N N . VAL A 1 84 ? 5.02 24.641 13.898 1 93.31 84 VAL A N 1
ATOM 634 C CA . VAL A 1 84 ? 5.625 23.672 12.984 1 93.31 84 VAL A CA 1
ATOM 635 C C . VAL A 1 84 ? 4.59 23.219 11.961 1 93.31 84 VAL A C 1
ATOM 637 O O . VAL A 1 84 ? 3.463 22.859 12.328 1 93.31 84 VAL A O 1
ATOM 640 N N . ARG A 1 85 ? 5.027 23.219 10.656 1 94.5 85 ARG A N 1
ATOM 641 C CA . ARG A 1 85 ? 4.148 22.797 9.57 1 94.5 85 ARG A CA 1
ATOM 642 C C . ARG A 1 85 ? 4.766 21.641 8.789 1 94.5 85 ARG A C 1
ATOM 644 O O . ARG A 1 85 ? 5.988 21.547 8.664 1 94.5 85 ARG A O 1
ATOM 651 N N . TYR A 1 86 ? 3.824 20.859 8.32 1 95.44 86 TYR A N 1
ATOM 652 C CA . TYR A 1 86 ? 4.289 19.672 7.605 1 95.44 86 TYR A CA 1
ATOM 653 C C . TYR A 1 86 ? 3.732 19.641 6.188 1 95.44 86 TYR A C 1
ATOM 655 O O . TYR A 1 86 ? 2.652 20.172 5.926 1 95.44 86 TYR A O 1
ATOM 663 N N . ARG A 1 87 ? 4.48 18.984 5.316 1 95.56 87 ARG A N 1
ATOM 664 C CA . ARG A 1 87 ? 4.023 18.672 3.965 1 95.56 87 ARG A CA 1
ATOM 665 C C . ARG A 1 87 ? 4.562 17.328 3.496 1 95.56 87 ARG A C 1
ATOM 667 O O . ARG A 1 87 ? 5.566 16.844 4.02 1 95.56 87 ARG A O 1
ATOM 674 N N . LEU A 1 88 ? 3.906 16.766 2.527 1 96.69 88 LEU A N 1
ATOM 675 C CA . LEU A 1 88 ? 4.426 15.547 1.921 1 96.69 88 LEU A CA 1
ATOM 676 C C . LEU A 1 88 ? 5.723 15.82 1.167 1 96.69 88 LEU A C 1
ATOM 678 O O . LEU A 1 88 ? 5.848 16.844 0.499 1 96.69 88 LEU A O 1
ATOM 682 N N . ALA A 1 89 ? 6.629 14.844 1.264 1 97.31 89 ALA A N 1
ATOM 683 C CA . ALA A 1 89 ? 7.938 15.07 0.654 1 97.31 89 ALA A CA 1
ATOM 684 C C . ALA A 1 89 ? 8.242 13.992 -0.389 1 97.31 89 ALA A C 1
ATOM 686 O O . ALA A 1 89 ? 9.031 14.227 -1.308 1 97.31 89 ALA A O 1
ATOM 687 N N . ASP A 1 90 ? 7.684 12.852 -0.303 1 95.88 90 ASP A N 1
ATOM 688 C CA . ASP A 1 90 ? 7.941 11.75 -1.227 1 95.88 90 ASP A CA 1
ATOM 689 C C . ASP A 1 90 ? 6.941 11.75 -2.381 1 95.88 90 ASP A C 1
ATOM 691 O O . ASP A 1 90 ? 5.742 11.555 -2.172 1 95.88 90 ASP A O 1
ATOM 695 N N . ASP A 1 91 ? 7.43 11.891 -3.562 1 94.12 91 ASP A N 1
ATOM 696 C CA . ASP A 1 91 ? 6.59 12.008 -4.746 1 94.12 91 ASP A CA 1
ATOM 697 C C . ASP A 1 91 ? 5.816 10.719 -5.008 1 94.12 91 ASP A C 1
ATOM 699 O O . ASP A 1 91 ? 4.656 10.75 -5.418 1 94.12 91 ASP A O 1
ATOM 703 N N . THR A 1 92 ? 6.461 9.625 -4.816 1 94 92 THR A N 1
ATOM 704 C CA . THR A 1 92 ? 5.832 8.336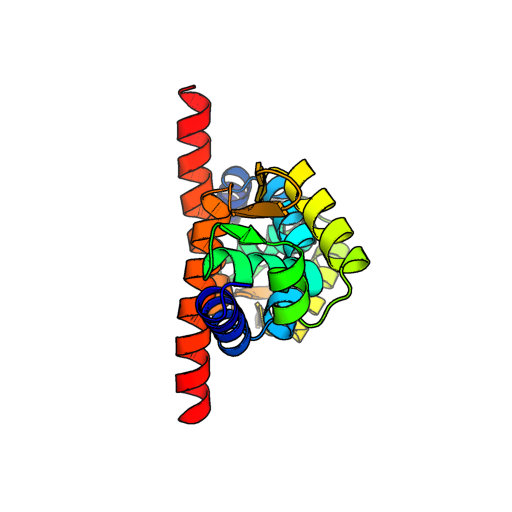 -5.047 1 94 92 THR A CA 1
ATOM 705 C C . THR A 1 92 ? 4.629 8.141 -4.129 1 94 92 THR A C 1
ATOM 707 O O . THR A 1 92 ? 3.559 7.723 -4.574 1 94 92 THR A O 1
ATOM 710 N N . ILE A 1 93 ? 4.785 8.508 -2.91 1 94.62 93 ILE A N 1
ATOM 711 C CA . ILE A 1 93 ? 3.697 8.383 -1.945 1 94.62 93 ILE A CA 1
ATOM 712 C C . ILE A 1 93 ? 2.58 9.359 -2.299 1 94.62 93 ILE A C 1
ATOM 714 O O . ILE A 1 93 ? 1.397 9.031 -2.178 1 94.62 93 ILE A O 1
ATOM 718 N N . HIS A 1 94 ? 2.977 10.547 -2.699 1 94.31 94 HIS A N 1
ATOM 719 C CA . HIS A 1 94 ? 1.991 11.531 -3.141 1 94.31 94 HIS A CA 1
ATOM 720 C C . HIS A 1 94 ? 1.106 10.961 -4.246 1 94.31 94 HIS A C 1
ATOM 722 O O . HIS A 1 94 ? -0.12 11.055 -4.176 1 94.31 94 HIS A O 1
ATOM 728 N N . ARG A 1 95 ? 1.703 10.312 -5.184 1 93.94 95 ARG A N 1
ATOM 729 C CA . ARG A 1 95 ? 0.983 9.742 -6.312 1 93.94 95 ARG A CA 1
ATOM 730 C C . ARG A 1 95 ? 0.129 8.555 -5.875 1 93.94 95 ARG A C 1
ATOM 732 O O . ARG A 1 95 ? -0.979 8.367 -6.379 1 93.94 95 ARG A O 1
ATOM 739 N N . LEU A 1 96 ? 0.639 7.793 -5.02 1 94.44 96 LEU A N 1
ATOM 740 C CA . LEU A 1 96 ? -0.11 6.652 -4.504 1 94.44 96 LEU A CA 1
ATOM 741 C C . LEU A 1 96 ? -1.386 7.113 -3.805 1 94.44 96 LEU A C 1
ATOM 743 O O . LEU A 1 96 ? -2.465 6.57 -4.055 1 94.44 96 LEU A O 1
ATOM 747 N N . LEU A 1 97 ? -1.292 8.125 -2.943 1 93.81 97 LEU A N 1
ATOM 748 C CA . LEU A 1 97 ? -2.439 8.648 -2.209 1 93.81 97 LEU A CA 1
ATOM 749 C C . LEU A 1 97 ? -3.469 9.242 -3.16 1 93.81 97 LEU A C 1
ATOM 751 O O . LEU A 1 97 ? -4.676 9.109 -2.941 1 93.81 97 LEU A O 1
ATOM 755 N N . HIS A 1 98 ? -2.943 9.867 -4.176 1 91.25 98 HIS A N 1
ATOM 756 C CA . HIS A 1 98 ? -3.836 10.383 -5.207 1 91.25 98 HIS A CA 1
ATOM 757 C C . HIS A 1 98 ? -4.609 9.258 -5.879 1 91.25 98 HIS A C 1
ATOM 759 O O . HIS A 1 98 ? -5.828 9.352 -6.047 1 91.25 98 HIS A O 1
ATOM 765 N N . TRP A 1 99 ? -3.906 8.25 -6.172 1 89.56 99 TRP A N 1
ATOM 766 C CA . TRP A 1 99 ? -4.484 7.102 -6.859 1 89.56 99 TRP A CA 1
ATOM 767 C C . TRP A 1 99 ? -5.543 6.422 -5.996 1 89.56 99 TRP A C 1
ATOM 769 O O . TRP A 1 99 ? -6.629 6.094 -6.48 1 89.56 99 TRP A O 1
ATOM 779 N N . ILE A 1 100 ? -5.281 6.148 -4.715 1 89.25 100 ILE A N 1
ATOM 780 C CA . ILE A 1 100 ? -6.234 5.43 -3.879 1 89.25 100 ILE A CA 1
ATOM 781 C C . ILE A 1 100 ? -7.445 6.312 -3.598 1 89.25 100 ILE A C 1
ATOM 783 O O . ILE A 1 100 ? -8.562 5.809 -3.418 1 89.25 100 ILE A O 1
ATOM 787 N N . GLY A 1 101 ? -7.238 7.617 -3.463 1 85.25 101 GLY A N 1
ATOM 788 C CA . GLY A 1 101 ? -8.367 8.523 -3.334 1 85.25 101 GLY A CA 1
ATOM 789 C C . GLY A 1 101 ? -9.344 8.43 -4.496 1 85.25 101 GLY A C 1
ATOM 790 O O . GLY A 1 101 ? -10.555 8.406 -4.293 1 85.25 101 GLY A O 1
ATOM 791 N N . ALA A 1 102 ? -8.797 8.32 -5.641 1 81.56 102 ALA A N 1
ATOM 792 C CA . ALA A 1 102 ? -9.609 8.227 -6.852 1 81.56 102 ALA A CA 1
ATOM 793 C C . ALA A 1 102 ? -10.305 6.871 -6.941 1 81.56 102 ALA A C 1
ATOM 795 O O . ALA A 1 102 ? -11.453 6.781 -7.375 1 81.56 102 ALA A O 1
ATOM 796 N N . THR A 1 103 ? -9.609 5.863 -6.586 1 77.62 103 THR A N 1
ATOM 797 C CA . THR A 1 103 ? -10.125 4.5 -6.645 1 77.62 103 THR A CA 1
ATOM 798 C C . THR A 1 103 ? -11.273 4.316 -5.652 1 77.62 103 THR A C 1
ATOM 800 O O . THR A 1 103 ? -12.281 3.691 -5.977 1 77.62 103 THR A O 1
ATOM 803 N N . HIS A 1 104 ? -11.07 4.793 -4.465 1 73.88 104 HIS A N 1
ATOM 804 C CA . HIS A 1 104 ? -12.094 4.68 -3.438 1 73.88 104 HIS A CA 1
ATOM 805 C C . HIS A 1 104 ? -13.375 5.414 -3.848 1 73.88 104 HIS A C 1
ATOM 807 O O . HIS A 1 104 ? -14.477 4.922 -3.613 1 73.88 104 HIS A O 1
ATOM 813 N N . ALA A 1 105 ? -13.203 6.531 -4.383 1 68.75 105 ALA A N 1
ATOM 814 C CA . ALA A 1 105 ? -14.359 7.293 -4.844 1 68.75 105 ALA A CA 1
ATOM 815 C C . ALA A 1 105 ? -15.141 6.52 -5.895 1 68.75 105 ALA A C 1
ATOM 817 O O . ALA A 1 105 ? -16.375 6.539 -5.898 1 68.75 105 ALA A O 1
ATOM 818 N N . SER A 1 106 ? -14.398 5.828 -6.676 1 71.19 106 SER A N 1
ATOM 819 C CA . SER A 1 106 ? -15.031 5.051 -7.734 1 71.19 106 SER A CA 1
ATOM 820 C C . SER A 1 106 ? -15.727 3.814 -7.176 1 71.19 106 SER A C 1
ATOM 822 O O . SER A 1 106 ? -16.828 3.465 -7.609 1 71.19 106 SER A O 1
ATOM 824 N N . GLU A 1 107 ? -15.039 3.186 -6.246 1 70.5 107 GLU A N 1
ATOM 825 C CA . GLU A 1 107 ? -15.617 1.983 -5.652 1 70.5 107 GLU A CA 1
ATOM 826 C C . GLU A 1 107 ? -16.828 2.32 -4.793 1 70.5 107 GLU A C 1
ATOM 828 O O . GLU A 1 107 ? -17.766 1.52 -4.684 1 70.5 107 GLU A O 1
ATOM 833 N N . ALA A 1 108 ? -16.766 3.43 -4.074 1 65.62 108 ALA A N 1
ATOM 834 C CA . ALA A 1 108 ? -17.891 3.869 -3.266 1 65.62 108 ALA A CA 1
ATOM 835 C C . ALA A 1 108 ? -19.125 4.109 -4.137 1 65.62 108 ALA A C 1
ATOM 837 O O . ALA A 1 108 ? -20.25 3.822 -3.721 1 65.62 108 ALA A O 1
ATOM 838 N N . LEU A 1 109 ? -18.938 4.715 -5.266 1 64.44 109 LEU A N 1
ATOM 839 C CA . LEU A 1 109 ? -20.031 4.957 -6.211 1 64.44 109 LEU A CA 1
ATOM 840 C C . LEU A 1 109 ? -20.594 3.645 -6.734 1 64.44 109 LEU A C 1
ATOM 842 O O . LEU A 1 109 ? -21.812 3.539 -6.965 1 64.44 109 LEU A O 1
ATOM 846 N N . GLU A 1 110 ? -19.703 2.791 -6.961 1 60 110 GLU A N 1
ATOM 847 C CA . GLU A 1 110 ? -20.172 1.5 -7.465 1 60 110 GLU A CA 1
ATOM 848 C C . GLU A 1 110 ? -20.938 0.733 -6.395 1 60 110 GLU A C 1
ATOM 850 O O . GLU A 1 110 ? -21.875 -0.013 -6.707 1 60 110 GLU A O 1
ATOM 855 N N . HIS A 1 111 ? -20.484 0.848 -5.188 1 58.75 111 HIS A N 1
ATOM 856 C CA . HIS A 1 111 ? -21.203 0.169 -4.121 1 58.75 111 HIS A CA 1
ATOM 857 C C . HIS A 1 111 ? -22.562 0.827 -3.869 1 58.75 111 HIS A C 1
ATOM 859 O O . HIS A 1 111 ? -23.5 0.165 -3.434 1 58.75 111 HIS A O 1
ATOM 865 N N . ASP A 1 112 ? -22.625 2.186 -3.914 1 52.44 112 ASP A N 1
ATOM 866 C CA . ASP A 1 112 ? -23.922 2.816 -3.754 1 52.44 112 ASP A CA 1
ATOM 867 C C . ASP A 1 112 ? -24.891 2.348 -4.836 1 52.44 112 ASP A C 1
ATOM 869 O O . ASP A 1 112 ? -26.109 2.35 -4.629 1 52.44 112 ASP A O 1
ATOM 873 N N . PHE A 1 113 ? -24.453 1.948 -6.012 1 49.31 113 PHE A N 1
ATOM 874 C CA . PHE A 1 113 ? -25.375 1.518 -7.059 1 49.31 113 PHE A CA 1
ATOM 875 C C . PHE A 1 113 ? -25.703 0.034 -6.922 1 49.31 113 PHE A C 1
ATOM 877 O O . PHE A 1 113 ? -26.688 -0.446 -7.473 1 49.31 113 PHE A O 1
ATOM 884 N N . THR A 1 114 ? -24.875 -0.559 -6.23 1 44.06 114 THR A N 1
ATOM 885 C CA . THR A 1 114 ? -25.375 -1.922 -6.121 1 44.06 114 THR A CA 1
ATOM 886 C C . THR A 1 114 ? -26.266 -2.068 -4.895 1 44.06 114 THR A C 1
ATOM 888 O O . THR A 1 114 ? -26.016 -1.459 -3.854 1 44.06 114 THR A O 1
ATOM 891 N N . MET B 1 1 ? -5.156 28.875 13.516 1 66.19 1 MET B N 1
ATOM 892 C CA . MET B 1 1 ? -5.844 27.719 12.938 1 66.19 1 MET B CA 1
ATOM 893 C C . MET B 1 1 ? -6.555 28.109 11.641 1 66.19 1 MET B C 1
ATOM 895 O O . MET B 1 1 ? -7.238 29.125 11.586 1 66.19 1 MET B O 1
ATOM 899 N N . ASN B 1 2 ? -6.047 27.578 10.477 1 75.56 2 ASN B N 1
ATOM 900 C CA . ASN B 1 2 ? -6.77 27.891 9.242 1 75.56 2 ASN B CA 1
ATOM 901 C C . ASN B 1 2 ? -7.883 26.875 8.984 1 75.56 2 ASN B C 1
ATOM 903 O O . ASN B 1 2 ? -7.613 25.719 8.641 1 75.56 2 ASN B O 1
ATOM 907 N N . PRO B 1 3 ? -9.117 27.297 9.352 1 80.38 3 PRO B N 1
ATOM 908 C CA . PRO B 1 3 ? -10.266 26.375 9.273 1 80.38 3 PRO B CA 1
ATOM 909 C C . PRO B 1 3 ? -10.406 25.734 7.895 1 80.38 3 PRO B C 1
ATOM 911 O O . PRO B 1 3 ? -10.867 24.594 7.789 1 80.38 3 PRO B O 1
ATOM 914 N N . GLU B 1 4 ? -10.047 26.469 6.867 1 79.44 4 GLU B N 1
ATOM 915 C CA . GLU B 1 4 ? -10.156 25.922 5.523 1 79.44 4 GLU B CA 1
ATOM 916 C C . GLU B 1 4 ? -9.203 24.734 5.332 1 79.44 4 GLU B C 1
ATOM 918 O O . GLU B 1 4 ? -9.555 23.734 4.703 1 79.44 4 GLU B O 1
ATOM 923 N N . HIS B 1 5 ? -8.016 24.938 5.871 1 76.62 5 HIS B N 1
ATOM 924 C CA . HIS B 1 5 ? -7.047 23.844 5.809 1 76.62 5 HIS B CA 1
ATOM 925 C C . HIS B 1 5 ? -7.562 22.609 6.535 1 76.62 5 HIS B C 1
ATOM 927 O O . HIS B 1 5 ? -7.461 21.484 6.02 1 76.62 5 HIS B O 1
ATOM 933 N N . ALA B 1 6 ? -8.156 22.844 7.617 1 77.12 6 ALA B N 1
ATOM 934 C CA . ALA B 1 6 ? -8.688 21.75 8.43 1 77.12 6 ALA B CA 1
ATOM 935 C C . ALA B 1 6 ? -9.828 21.031 7.707 1 77.12 6 ALA B C 1
ATOM 937 O O . ALA B 1 6 ? -9.938 19.812 7.777 1 77.12 6 ALA B O 1
ATOM 938 N N . ARG B 1 7 ? -10.625 21.797 7.059 1 80.19 7 ARG B N 1
ATOM 939 C CA . ARG B 1 7 ? -11.758 21.234 6.336 1 80.19 7 ARG B CA 1
ATOM 940 C C . ARG B 1 7 ? -11.281 20.359 5.172 1 80.19 7 ARG B C 1
ATOM 942 O O . ARG B 1 7 ? -11.836 19.297 4.926 1 80.19 7 ARG B O 1
ATOM 949 N N . ARG B 1 8 ? -10.344 20.859 4.465 1 82.12 8 ARG B N 1
ATOM 950 C CA . ARG B 1 8 ? -9.805 20.094 3.34 1 82.12 8 ARG B CA 1
ATOM 951 C C . ARG B 1 8 ? -9.18 18.797 3.814 1 82.12 8 ARG B C 1
ATOM 953 O O . ARG B 1 8 ? -9.375 17.75 3.193 1 82.12 8 ARG B O 1
ATOM 960 N N . ALA B 1 9 ? -8.453 18.922 4.895 1 82.69 9 ALA B N 1
ATOM 961 C CA . ALA B 1 9 ? -7.848 17.75 5.488 1 82.69 9 ALA B CA 1
ATOM 962 C C . ALA B 1 9 ? -8.914 16.719 5.875 1 82.69 9 ALA B C 1
ATOM 964 O O . ALA B 1 9 ? -8.766 15.523 5.598 1 82.69 9 ALA B O 1
ATOM 965 N N . ALA B 1 10 ? -9.961 17.156 6.414 1 79.31 10 ALA B N 1
ATOM 966 C CA . ALA B 1 10 ? -11.023 16.281 6.875 1 79.31 10 ALA B CA 1
ATOM 967 C C . ALA B 1 10 ? -11.75 15.625 5.699 1 79.31 10 ALA B C 1
ATOM 969 O O . ALA B 1 10 ? -12.188 14.477 5.789 1 79.31 10 ALA B O 1
ATOM 970 N N . SER B 1 11 ? -11.891 16.328 4.656 1 80.19 11 SER B N 1
ATOM 971 C CA . SER B 1 11 ? -12.555 15.812 3.467 1 80.19 11 SER B CA 1
ATOM 972 C C . SER B 1 11 ? -11.797 14.617 2.895 1 80.19 11 SER B C 1
ATOM 974 O O . SER B 1 11 ? -12.414 13.672 2.393 1 80.19 11 SER B O 1
ATOM 976 N N . GLY B 1 12 ? -10.508 14.656 2.973 1 77.25 12 GLY B N 1
ATOM 977 C CA . GLY B 1 12 ? -9.703 13.523 2.525 1 77.25 12 GLY B CA 1
ATOM 978 C C . GLY B 1 12 ? -9.961 12.258 3.311 1 77.25 12 GLY B C 1
ATOM 979 O O . GLY B 1 12 ? -9.992 11.164 2.74 1 77.25 12 GLY B O 1
ATOM 980 N N . LEU B 1 13 ? -10.25 12.469 4.535 1 78.25 13 LEU B N 1
ATOM 981 C CA . LEU B 1 13 ? -10.461 11.32 5.41 1 78.25 13 LEU B CA 1
ATOM 982 C C . LEU B 1 13 ? -11.797 10.656 5.117 1 78.25 13 LEU B C 1
ATOM 984 O O . LEU B 1 13 ? -11.953 9.445 5.293 1 78.25 13 LEU B O 1
ATOM 988 N N . ASP B 1 14 ? -12.727 11.477 4.758 1 73.44 14 ASP B N 1
ATOM 989 C CA . ASP B 1 14 ? -14.062 10.977 4.445 1 73.44 14 ASP B CA 1
ATOM 990 C C . ASP B 1 14 ? -14.055 10.141 3.168 1 73.44 14 ASP B C 1
ATOM 992 O O . ASP B 1 14 ? -14.781 9.148 3.061 1 73.44 14 ASP B O 1
ATOM 996 N N . ILE B 1 15 ? -13.156 10.516 2.355 1 65.12 15 ILE B N 1
ATOM 997 C CA . ILE B 1 15 ? -13.172 9.914 1.027 1 65.12 15 ILE B CA 1
ATOM 998 C C . ILE B 1 15 ? -12.359 8.625 1.037 1 65.12 15 ILE B C 1
ATOM 1000 O O . ILE B 1 15 ? -12.586 7.734 0.215 1 65.12 15 ILE B O 1
ATOM 1004 N N . MET B 1 16 ? -11.523 8.656 2.066 1 74.88 16 MET B N 1
ATOM 1005 C CA . MET B 1 16 ? -10.648 7.488 2.018 1 74.88 16 MET B CA 1
ATOM 1006 C C . MET B 1 16 ? -11.047 6.461 3.072 1 74.88 16 MET B C 1
ATOM 1008 O O . MET B 1 16 ? -11.352 6.824 4.211 1 74.88 16 MET B O 1
ATOM 1012 N N . ALA B 1 17 ? -11.578 5.301 2.787 1 85.38 17 ALA B N 1
ATOM 1013 C CA . ALA B 1 17 ? -11.797 4.215 3.742 1 85.38 17 ALA B CA 1
ATOM 1014 C C . ALA B 1 17 ? -10.484 3.793 4.398 1 85.38 17 ALA B C 1
ATOM 1016 O O . ALA B 1 17 ? -9.922 2.75 4.055 1 85.38 17 ALA B O 1
ATOM 1017 N N . ILE B 1 18 ? -10.039 4.57 5.422 1 92.19 18 ILE B N 1
ATOM 1018 C CA . ILE B 1 18 ? -8.695 4.477 5.98 1 92.19 18 ILE B CA 1
ATOM 1019 C C . ILE B 1 18 ? -8.445 3.055 6.484 1 92.19 18 ILE B C 1
ATOM 1021 O O . ILE B 1 18 ? -7.441 2.432 6.125 1 92.19 18 ILE B O 1
ATOM 1025 N N . GLU B 1 19 ? -9.375 2.578 7.27 1 93.25 19 GLU B N 1
ATOM 1026 C CA . GLU B 1 19 ? -9.172 1.259 7.863 1 93.25 19 GLU B CA 1
ATOM 1027 C C . GLU B 1 19 ? -9.109 0.176 6.793 1 93.25 19 GLU B C 1
ATOM 1029 O O . GLU B 1 19 ? -8.32 -0.768 6.902 1 93.25 19 GLU B O 1
ATOM 1034 N N . HIS B 1 20 ? -9.867 0.378 5.832 1 93.31 20 HIS B N 1
ATOM 1035 C CA . HIS B 1 20 ? -9.883 -0.574 4.727 1 93.31 20 HIS B CA 1
ATOM 1036 C C . HIS B 1 20 ? -8.547 -0.596 4 1 93.31 20 HIS B C 1
ATOM 1038 O O . HIS B 1 20 ? -7.957 -1.662 3.805 1 93.31 20 HIS B O 1
ATOM 1044 N N . TRP B 1 21 ? -8.062 0.542 3.689 1 95 21 TRP B N 1
ATOM 1045 C CA . TRP B 1 21 ? -6.797 0.636 2.961 1 95 21 TRP B CA 1
ATOM 1046 C C . TRP B 1 21 ? -5.625 0.242 3.85 1 95 21 TRP B C 1
ATOM 1048 O O . TRP B 1 21 ? -4.684 -0.413 3.393 1 95 21 TRP B O 1
ATOM 1058 N N . ALA B 1 22 ? -5.668 0.619 5.121 1 96.56 22 ALA B N 1
ATOM 1059 C CA . ALA B 1 22 ? -4.617 0.185 6.039 1 96.56 22 ALA B CA 1
ATOM 1060 C C . ALA B 1 22 ? -4.527 -1.337 6.09 1 96.56 22 ALA B C 1
ATOM 1062 O O . ALA B 1 22 ? -3.43 -1.9 6.121 1 96.56 22 ALA B O 1
ATOM 1063 N N . GLY B 1 23 ? -5.656 -1.936 6.09 1 96.31 23 GLY B N 1
ATOM 1064 C CA . GLY B 1 23 ? -5.691 -3.389 6.051 1 96.31 23 GLY B CA 1
ATOM 1065 C C . GLY B 1 23 ? -5.082 -3.967 4.785 1 96.31 23 GLY B C 1
ATOM 1066 O O . GLY B 1 23 ? -4.363 -4.965 4.836 1 96.31 23 GLY B O 1
ATOM 1067 N N . ARG B 1 24 ? -5.367 -3.398 3.701 1 96 24 ARG B N 1
ATOM 1068 C CA . ARG B 1 24 ? -4.801 -3.846 2.434 1 96 24 ARG B CA 1
ATOM 1069 C C . ARG B 1 24 ? -3.285 -3.658 2.418 1 96 24 ARG B C 1
ATOM 1071 O O . ARG B 1 24 ? -2.553 -4.535 1.955 1 96 24 ARG B O 1
ATOM 1078 N N . PHE B 1 25 ? -2.865 -2.588 2.971 1 97.75 25 PHE B N 1
ATOM 1079 C CA . PHE B 1 25 ? -1.43 -2.342 3.029 1 97.75 25 PHE B CA 1
ATOM 1080 C C . PHE B 1 25 ? -0.752 -3.316 3.984 1 97.75 25 PHE B C 1
ATOM 1082 O O . PHE B 1 25 ? 0.392 -3.719 3.76 1 97.75 25 PHE B O 1
ATOM 1089 N N . ASP B 1 26 ? -1.463 -3.67 4.996 1 98.06 26 ASP B N 1
ATOM 1090 C CA . ASP B 1 26 ? -0.939 -4.68 5.914 1 98.06 26 ASP B CA 1
ATOM 1091 C C . ASP B 1 26 ? -0.702 -6.004 5.195 1 98.06 26 ASP B C 1
ATOM 1093 O O . ASP B 1 26 ? 0.345 -6.633 5.367 1 98.06 26 ASP B O 1
ATOM 1097 N N . LEU B 1 27 ? -1.594 -6.398 4.41 1 97.31 27 LEU B N 1
ATOM 1098 C CA . LEU B 1 27 ? -1.456 -7.637 3.648 1 97.31 27 LEU B CA 1
ATOM 1099 C C . LEU B 1 27 ? -0.277 -7.555 2.686 1 97.31 27 LEU B C 1
ATOM 1101 O O . LEU B 1 27 ? 0.417 -8.547 2.461 1 97.31 27 LEU B O 1
ATOM 1105 N N . LEU B 1 28 ? -0.017 -6.418 2.201 1 97.56 28 LEU B N 1
ATOM 1106 C CA . LEU B 1 28 ? 1.027 -6.203 1.206 1 97.56 28 LEU B CA 1
ATOM 1107 C C . LEU B 1 28 ? 2.389 -6.035 1.873 1 97.56 28 LEU B C 1
ATOM 1109 O O . LEU B 1 28 ? 3.424 -6.125 1.211 1 97.56 28 LEU B O 1
ATOM 1113 N N . SER B 1 29 ? 2.379 -5.789 3.189 1 98 29 SER B N 1
ATOM 1114 C CA . SER B 1 29 ? 3.629 -5.461 3.869 1 98 29 SER B CA 1
ATOM 1115 C C . SER B 1 29 ? 4.469 -6.707 4.113 1 98 29 SER B C 1
ATOM 1117 O O . SER B 1 29 ? 5.648 -6.609 4.461 1 98 29 SER B O 1
ATOM 1119 N N . ASP B 1 30 ? 3.92 -7.852 3.914 1 96.88 30 ASP B N 1
ATOM 1120 C CA . ASP B 1 30 ? 4.676 -9.094 3.971 1 96.88 30 ASP B CA 1
ATOM 1121 C C . ASP B 1 30 ? 5.367 -9.383 2.639 1 96.88 30 ASP B C 1
ATOM 1123 O O . ASP B 1 30 ? 4.703 -9.539 1.612 1 96.88 30 ASP B O 1
ATOM 1127 N N . ALA B 1 31 ? 6.684 -9.492 2.756 1 95.06 31 ALA B N 1
ATOM 1128 C CA . ALA B 1 31 ? 7.477 -9.625 1.535 1 95.06 31 ALA B CA 1
ATOM 1129 C C . ALA B 1 31 ? 7.109 -10.898 0.783 1 95.06 31 ALA B C 1
ATOM 1131 O O . ALA B 1 31 ? 7.086 -10.914 -0.45 1 95.06 31 ALA B O 1
ATOM 1132 N N . ASN B 1 32 ? 6.852 -11.93 1.442 1 94.06 32 ASN B N 1
ATOM 1133 C CA . ASN B 1 32 ? 6.5 -13.195 0.803 1 94.06 32 ASN B CA 1
ATOM 1134 C C . ASN B 1 32 ? 5.164 -13.102 0.075 1 94.06 32 ASN B C 1
ATOM 1136 O O . ASN B 1 32 ? 5.039 -13.547 -1.065 1 94.06 32 ASN B O 1
ATOM 1140 N N . ARG B 1 33 ? 4.207 -12.523 0.698 1 96.44 33 ARG B N 1
ATOM 1141 C CA . ARG B 1 33 ? 2.92 -12.32 0.039 1 96.44 33 ARG B CA 1
ATOM 1142 C C . ARG B 1 33 ? 3.068 -11.422 -1.184 1 96.44 33 ARG B C 1
ATOM 1144 O O . ARG B 1 33 ? 2.453 -11.672 -2.223 1 96.44 33 ARG B O 1
ATOM 1151 N N . LEU B 1 34 ? 3.834 -10.422 -1.017 1 96.06 34 LEU B N 1
ATOM 1152 C CA . LEU B 1 34 ? 4.035 -9.492 -2.125 1 96.06 34 LEU B CA 1
ATOM 1153 C C . LEU B 1 34 ? 4.734 -10.188 -3.291 1 96.06 34 LEU B C 1
ATOM 1155 O O . LEU B 1 34 ? 4.375 -9.969 -4.449 1 96.06 34 LEU B O 1
ATOM 1159 N N . ARG B 1 35 ? 5.684 -11.008 -3.014 1 94.88 35 ARG B N 1
ATOM 1160 C CA . ARG B 1 35 ? 6.363 -11.773 -4.055 1 94.88 35 ARG B CA 1
ATOM 1161 C C . ARG B 1 35 ? 5.371 -12.617 -4.844 1 94.88 35 ARG B C 1
ATOM 1163 O O . ARG B 1 35 ? 5.398 -12.625 -6.078 1 94.88 35 ARG B O 1
ATOM 1170 N N . LEU B 1 36 ? 4.574 -13.281 -4.164 1 95.5 36 LEU B N 1
ATOM 1171 C CA . LEU B 1 36 ? 3.586 -14.148 -4.801 1 95.5 36 LEU B CA 1
ATOM 1172 C C . LEU B 1 36 ? 2.637 -13.344 -5.676 1 95.5 36 LEU B C 1
ATOM 1174 O O . LEU B 1 36 ? 2.35 -13.727 -6.812 1 95.5 36 LEU B O 1
ATOM 1178 N N . LEU B 1 37 ? 2.189 -12.258 -5.191 1 96.5 37 LEU B N 1
ATOM 1179 C CA . LEU B 1 37 ? 1.249 -11.414 -5.922 1 96.5 37 LEU B CA 1
ATOM 1180 C C . LEU B 1 37 ? 1.887 -10.859 -7.191 1 96.5 37 LEU B C 1
ATOM 1182 O O . LEU B 1 37 ? 1.242 -10.805 -8.242 1 96.5 37 LEU B O 1
ATOM 1186 N N . VAL B 1 38 ? 3.1 -10.445 -7.062 1 94.56 38 VAL B N 1
ATOM 1187 C CA . VAL B 1 38 ? 3.814 -9.914 -8.219 1 94.56 38 VAL B CA 1
ATOM 1188 C C . VAL B 1 38 ? 3.957 -10.992 -9.281 1 94.56 38 VAL B C 1
ATOM 1190 O O . VAL B 1 38 ? 3.703 -10.742 -10.469 1 94.56 38 VAL B O 1
ATOM 1193 N N . CYS B 1 39 ? 4.344 -12.156 -8.898 1 93.31 39 CYS B N 1
ATOM 1194 C CA . CYS B 1 39 ? 4.48 -13.266 -9.836 1 93.31 39 CYS B CA 1
ATOM 1195 C C . CYS B 1 39 ? 3.154 -13.57 -10.516 1 93.31 39 CYS B C 1
ATOM 1197 O O . CYS B 1 39 ? 3.104 -13.758 -11.734 1 93.31 39 CYS B O 1
ATOM 1199 N N . LEU B 1 40 ? 2.076 -13.57 -9.773 1 94.44 40 LEU B N 1
ATOM 1200 C CA . LEU B 1 40 ? 0.757 -13.859 -10.328 1 94.44 40 LEU B CA 1
ATOM 1201 C C . LEU B 1 40 ? 0.326 -12.766 -11.297 1 94.44 40 LEU B C 1
ATOM 1203 O O . LEU B 1 40 ? -0.396 -13.031 -12.266 1 94.44 40 LEU B O 1
ATOM 1207 N N . HIS B 1 41 ? 0.708 -11.57 -10.977 1 93.06 41 HIS B N 1
ATOM 1208 C CA . HIS B 1 41 ? 0.397 -10.445 -11.852 1 93.06 41 HIS B CA 1
ATOM 1209 C C . HIS B 1 41 ? 1.018 -10.625 -13.227 1 93.06 41 HIS B C 1
ATOM 1211 O O . HIS B 1 41 ? 0.381 -10.336 -14.242 1 93.06 41 HIS B O 1
ATOM 1217 N N . TYR B 1 42 ? 2.178 -11.164 -13.234 1 89.62 42 TYR B N 1
ATOM 1218 C CA . TYR B 1 42 ? 2.914 -11.281 -14.492 1 89.62 42 TYR B CA 1
ATOM 1219 C C . TYR B 1 42 ? 2.654 -12.625 -15.156 1 89.62 42 TYR B C 1
ATOM 1221 O O . TYR B 1 42 ? 2.797 -12.766 -16.375 1 89.62 42 TYR B O 1
ATOM 1229 N N . ALA B 1 43 ? 2.324 -13.625 -14.375 1 90.12 43 ALA B N 1
ATOM 1230 C CA . ALA B 1 43 ? 2.066 -14.961 -14.898 1 90.12 43 ALA B CA 1
ATOM 1231 C C . ALA B 1 43 ? 0.786 -15.547 -14.305 1 90.12 43 ALA B C 1
ATOM 1233 O O . ALA B 1 43 ? 0.835 -16.344 -13.367 1 90.12 43 ALA B O 1
ATOM 1234 N N . PRO B 1 44 ? -0.326 -15.18 -14.93 1 90.12 44 PRO B N 1
ATOM 1235 C CA . PRO B 1 44 ? -1.586 -15.727 -14.422 1 90.12 44 PRO B CA 1
ATOM 1236 C C . PRO B 1 44 ? -1.719 -17.234 -14.68 1 90.12 44 PRO B C 1
ATOM 1238 O O . PRO B 1 44 ? -1.134 -17.75 -15.625 1 90.12 44 PRO B O 1
ATOM 1241 N N . ASP B 1 45 ? -2.447 -17.891 -13.836 1 90.5 45 ASP B N 1
ATOM 1242 C CA . ASP B 1 45 ? -2.779 -19.297 -13.938 1 90.5 45 ASP B CA 1
ATOM 1243 C C . ASP B 1 45 ? -1.535 -20.172 -13.766 1 90.5 45 ASP B C 1
ATOM 1245 O O . ASP B 1 45 ? -1.358 -21.156 -14.484 1 90.5 45 ASP B O 1
ATOM 1249 N N . ILE B 1 46 ? -0.723 -19.828 -12.891 1 89.81 46 ILE B N 1
ATOM 1250 C CA . ILE B 1 46 ? 0.498 -20.562 -12.562 1 89.81 46 ILE B CA 1
ATOM 1251 C C . ILE B 1 46 ? 0.219 -21.562 -11.445 1 89.81 46 ILE B C 1
ATOM 1253 O O . ILE B 1 46 ? -0.569 -21.281 -10.539 1 89.81 46 ILE B O 1
ATOM 1257 N N . SER B 1 47 ? 0.901 -22.703 -11.523 1 91.31 47 SER B N 1
ATOM 1258 C CA . SER B 1 47 ? 0.725 -23.719 -10.484 1 91.31 47 SER B CA 1
ATOM 1259 C C . SER B 1 47 ? 1.457 -23.328 -9.211 1 91.31 47 SER B C 1
ATOM 1261 O O . SER B 1 47 ? 2.438 -22.578 -9.25 1 91.31 47 SER B O 1
ATOM 1263 N N . VAL B 1 48 ? 0.969 -23.875 -8.055 1 90.06 48 VAL B N 1
ATOM 1264 C CA . VAL B 1 48 ? 1.58 -23.594 -6.762 1 90.06 48 VAL B CA 1
ATOM 1265 C C . VAL B 1 48 ? 3.055 -23.984 -6.789 1 90.06 48 VAL B C 1
ATOM 1267 O O . VAL B 1 48 ? 3.91 -23.234 -6.301 1 90.06 48 VAL B O 1
ATOM 1270 N N . SER B 1 49 ? 3.326 -25.125 -7.344 1 89.25 49 SER B N 1
ATOM 1271 C CA . SER B 1 49 ? 4.699 -25.625 -7.391 1 89.25 49 SER B CA 1
ATOM 1272 C C . SER B 1 49 ? 5.594 -24.703 -8.219 1 89.25 49 SER B C 1
ATOM 1274 O O . SER B 1 49 ? 6.711 -24.391 -7.805 1 89.25 49 SER B O 1
ATOM 1276 N N . ASP B 1 50 ? 5.133 -24.328 -9.359 1 89.75 50 ASP B N 1
ATOM 1277 C CA . ASP B 1 50 ? 5.895 -23.406 -10.203 1 89.75 50 ASP B CA 1
ATOM 1278 C C . ASP B 1 50 ? 6.062 -22.047 -9.531 1 89.75 50 ASP B C 1
ATOM 1280 O O . ASP B 1 50 ? 7.125 -21.438 -9.617 1 89.75 50 ASP B O 1
ATOM 1284 N N . LEU B 1 51 ? 5.043 -21.594 -8.883 1 91.38 51 LEU B N 1
ATOM 1285 C CA . LEU B 1 51 ? 5.062 -20.328 -8.172 1 91.38 51 LEU B CA 1
ATOM 1286 C C . LEU B 1 51 ? 6.078 -20.344 -7.031 1 91.38 51 LEU B C 1
ATOM 1288 O O . LEU B 1 51 ? 6.898 -19.438 -6.906 1 91.38 51 LEU B O 1
ATOM 1292 N N . ALA B 1 52 ? 6.016 -21.375 -6.266 1 92.25 52 ALA B N 1
ATOM 1293 C CA . ALA B 1 52 ? 6.938 -21.547 -5.145 1 92.25 52 ALA B CA 1
ATOM 1294 C C . ALA B 1 52 ? 8.391 -21.547 -5.625 1 92.25 52 ALA B C 1
ATOM 1296 O O . ALA B 1 52 ? 9.25 -20.906 -5.023 1 92.25 52 ALA B O 1
ATOM 1297 N N . ALA B 1 53 ? 8.641 -22.203 -6.699 1 89.38 53 ALA B N 1
ATOM 1298 C CA . ALA B 1 53 ? 9.984 -22.281 -7.281 1 89.38 53 ALA B CA 1
ATOM 1299 C C . ALA B 1 53 ? 10.438 -20.906 -7.777 1 89.38 53 ALA B C 1
ATOM 1301 O O . ALA B 1 53 ? 11.586 -20.516 -7.562 1 89.38 53 ALA B O 1
ATOM 1302 N N . ALA B 1 54 ? 9.547 -20.25 -8.398 1 87.19 54 ALA B N 1
ATOM 1303 C CA . ALA B 1 54 ? 9.859 -18.953 -8.969 1 87.19 54 ALA B CA 1
ATOM 1304 C C . ALA B 1 54 ? 10.25 -17.953 -7.883 1 87.19 54 ALA B C 1
ATOM 1306 O O . ALA B 1 54 ? 11.141 -17.125 -8.086 1 87.19 54 ALA B O 1
ATOM 1307 N N . VAL B 1 55 ? 9.586 -18.031 -6.688 1 89.69 55 VAL B N 1
ATOM 1308 C CA . VAL B 1 55 ? 9.797 -17.031 -5.645 1 89.69 55 VAL B CA 1
ATOM 1309 C C . VAL B 1 55 ? 10.836 -17.531 -4.648 1 89.69 55 VAL B C 1
ATOM 1311 O O . VAL B 1 55 ? 11.234 -16.812 -3.732 1 89.69 55 VAL B O 1
ATOM 1314 N N . GLY B 1 56 ? 11.266 -18.766 -4.773 1 89.12 56 GLY B N 1
ATOM 1315 C CA . GLY B 1 56 ? 12.273 -19.328 -3.883 1 89.12 56 GLY B CA 1
ATOM 1316 C C . GLY B 1 56 ? 11.727 -19.656 -2.506 1 89.12 56 GLY B C 1
ATOM 1317 O O . GLY B 1 56 ? 12.383 -19.406 -1.495 1 89.12 56 GLY B O 1
ATOM 1318 N N . MET B 1 57 ? 10.539 -20.125 -2.449 1 91.38 57 MET B N 1
ATOM 1319 C CA . MET B 1 57 ? 9.867 -20.516 -1.213 1 91.38 57 MET B CA 1
ATOM 1320 C C . MET B 1 57 ? 9.562 -22.016 -1.208 1 91.38 57 MET B C 1
ATOM 1322 O O . MET B 1 57 ? 9.531 -22.656 -2.264 1 91.38 57 MET B O 1
ATOM 1326 N N . SER B 1 58 ? 9.383 -22.453 0.01 1 92.19 58 SER B N 1
ATOM 1327 C CA . SER B 1 58 ? 8.844 -23.797 0.096 1 92.19 58 SER B CA 1
ATOM 1328 C C . SER B 1 58 ? 7.379 -23.828 -0.333 1 92.19 58 SER B C 1
ATOM 1330 O O . SER B 1 58 ? 6.672 -22.828 -0.233 1 92.19 58 SER B O 1
ATOM 1332 N N . ALA B 1 59 ? 6.949 -25 -0.774 1 89.5 59 ALA B N 1
ATOM 1333 C CA . ALA B 1 59 ? 5.547 -25.188 -1.135 1 89.5 59 ALA B CA 1
ATOM 1334 C C . ALA B 1 59 ? 4.633 -24.891 0.052 1 89.5 59 ALA B C 1
ATOM 1336 O O . ALA B 1 59 ? 3.549 -24.328 -0.114 1 89.5 59 ALA B O 1
ATOM 1337 N N . THR B 1 60 ? 5.102 -25.266 1.175 1 92.44 60 THR B N 1
ATOM 1338 C CA . THR B 1 60 ? 4.312 -25.047 2.383 1 92.44 60 THR B CA 1
ATOM 1339 C C . THR B 1 60 ? 4.133 -23.547 2.646 1 92.44 60 THR B C 1
ATOM 1341 O O . THR B 1 60 ? 3.016 -23.094 2.887 1 92.44 60 THR B O 1
ATOM 1344 N N . ALA B 1 61 ? 5.195 -22.766 2.592 1 94.06 61 ALA B N 1
ATOM 1345 C CA . ALA B 1 61 ? 5.145 -21.312 2.82 1 94.06 61 ALA B CA 1
ATOM 1346 C C . ALA B 1 61 ? 4.27 -20.625 1.775 1 94.06 61 ALA B C 1
ATOM 1348 O O . ALA B 1 61 ? 3.463 -19.766 2.107 1 94.06 61 ALA B O 1
ATOM 1349 N N . ALA B 1 62 ? 4.449 -21.062 0.588 1 94.75 62 ALA B N 1
ATOM 1350 C CA . ALA B 1 62 ? 3.652 -20.484 -0.498 1 94.75 62 ALA B CA 1
ATOM 1351 C C . ALA B 1 62 ? 2.168 -20.797 -0.302 1 94.75 62 ALA B C 1
ATOM 1353 O O . ALA B 1 62 ? 1.322 -19.906 -0.479 1 94.75 62 ALA B O 1
ATOM 1354 N N . SER B 1 63 ? 1.887 -21.969 0.041 1 93.12 63 SER B N 1
ATOM 1355 C CA . SER B 1 63 ? 0.5 -22.375 0.235 1 93.12 63 SER B CA 1
ATOM 1356 C C . SER B 1 63 ? -0.155 -21.609 1.37 1 93.12 63 SER B C 1
ATOM 1358 O O . SER B 1 63 ? -1.309 -21.188 1.259 1 93.12 63 SER B O 1
ATOM 1360 N N . GLN B 1 64 ? 0.553 -21.406 2.393 1 94.88 64 GLN B N 1
ATOM 1361 C CA . GLN B 1 64 ? 0.029 -20.656 3.531 1 94.88 64 GLN B CA 1
ATOM 1362 C C . GLN B 1 64 ? -0.27 -19.219 3.148 1 94.88 64 GLN B C 1
ATOM 1364 O O . GLN B 1 64 ? -1.333 -18.688 3.48 1 94.88 64 GLN B O 1
ATOM 1369 N N . ALA B 1 65 ? 0.644 -18.609 2.469 1 96.19 65 ALA B N 1
ATOM 1370 C CA . ALA B 1 65 ? 0.447 -17.234 2.027 1 96.19 65 ALA B CA 1
ATOM 1371 C C . ALA B 1 65 ? -0.728 -17.125 1.059 1 96.19 65 ALA B C 1
ATOM 1373 O O . ALA B 1 65 ? -1.539 -16.203 1.154 1 96.19 65 ALA B O 1
ATOM 1374 N N . LEU B 1 66 ? -0.802 -18.094 0.174 1 96.88 66 LEU B N 1
ATOM 1375 C CA . LEU B 1 66 ? -1.875 -18.109 -0.814 1 96.88 66 LEU B CA 1
ATOM 1376 C C . LEU B 1 66 ? -3.229 -18.312 -0.144 1 96.88 66 LEU B C 1
ATOM 1378 O O . LEU B 1 66 ? -4.234 -17.75 -0.582 1 96.88 66 LEU B O 1
ATOM 1382 N N . ARG B 1 67 ? -3.236 -19.109 0.854 1 96.62 67 ARG B N 1
ATOM 1383 C CA . ARG B 1 67 ? -4.477 -19.312 1.595 1 96.62 67 ARG B CA 1
ATOM 1384 C C . ARG B 1 67 ? -4.969 -18.016 2.215 1 96.62 67 ARG B C 1
ATOM 1386 O O . ARG B 1 67 ? -6.152 -17.688 2.135 1 96.62 67 ARG B O 1
ATOM 1393 N N . ILE B 1 68 ? -4.133 -17.281 2.818 1 96.94 68 ILE B N 1
ATOM 1394 C CA . ILE B 1 68 ? -4.465 -15.992 3.424 1 96.94 68 ILE B CA 1
ATOM 1395 C C . ILE B 1 68 ? -4.992 -15.039 2.355 1 96.94 68 ILE B C 1
ATOM 1397 O O . ILE B 1 68 ? -6.035 -14.406 2.541 1 96.94 68 ILE B O 1
ATOM 14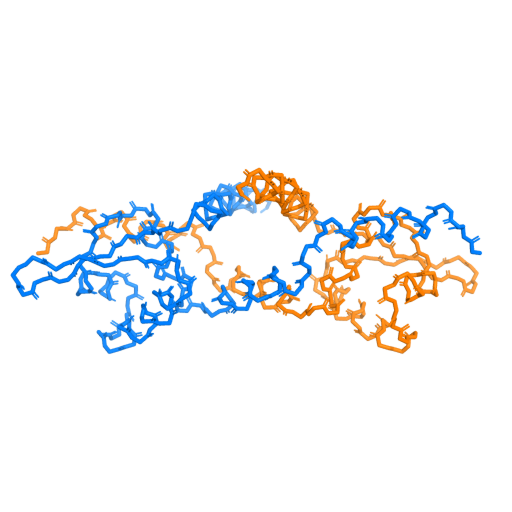01 N N . LEU B 1 69 ? -4.324 -14.945 1.274 1 97.88 69 LEU B N 1
ATOM 1402 C CA . LEU B 1 69 ? -4.703 -14.055 0.183 1 97.88 69 LEU B CA 1
ATOM 1403 C C . LEU B 1 69 ? -6.043 -14.469 -0.416 1 97.88 69 LEU B C 1
ATOM 1405 O O . LEU B 1 69 ? -6.848 -13.609 -0.792 1 97.88 69 LEU B O 1
ATOM 1409 N N . ARG B 1 70 ? -6.215 -15.773 -0.493 1 97.56 70 ARG B N 1
ATOM 1410 C CA . ARG B 1 70 ? -7.469 -16.281 -1.028 1 97.56 70 ARG B CA 1
ATOM 1411 C C . ARG B 1 70 ? -8.641 -15.953 -0.107 1 97.56 70 ARG B C 1
ATOM 1413 O O . ARG B 1 70 ? -9.711 -15.57 -0.573 1 97.56 70 ARG B O 1
ATOM 1420 N N . GLN B 1 71 ? -8.461 -16.062 1.146 1 97.31 71 GLN B N 1
ATOM 1421 C CA . GLN B 1 71 ? -9.484 -15.742 2.137 1 97.31 71 GLN B CA 1
ATOM 1422 C C . GLN B 1 71 ? -9.859 -14.266 2.084 1 97.31 71 GLN B C 1
ATOM 1424 O O . GLN B 1 71 ? -11 -13.898 2.379 1 97.31 71 GLN B O 1
ATOM 1429 N N . GLN B 1 72 ? -8.922 -13.414 1.657 1 96.81 72 GLN B N 1
ATOM 1430 C CA . GLN B 1 72 ? -9.172 -11.984 1.548 1 96.81 72 GLN B CA 1
ATOM 1431 C C . GLN B 1 72 ? -9.734 -11.625 0.176 1 96.81 72 GLN B C 1
ATOM 1433 O O . GLN B 1 72 ? -10 -10.453 -0.106 1 96.81 72 GLN B O 1
ATOM 1438 N N . GLY B 1 73 ? -9.797 -12.609 -0.692 1 97.44 73 GLY B N 1
ATOM 1439 C CA . GLY B 1 73 ? -10.367 -12.406 -2.014 1 97.44 73 GLY B CA 1
ATOM 1440 C C . GLY B 1 73 ? -9.383 -11.828 -3.008 1 97.44 73 GLY B C 1
ATOM 1441 O O . GLY B 1 73 ? -9.773 -11.305 -4.051 1 97.44 73 GLY B O 1
ATOM 1442 N N . TRP B 1 74 ? -8.141 -11.875 -2.732 1 98.06 74 TRP B N 1
ATOM 1443 C CA . TRP B 1 74 ? -7.137 -11.273 -3.602 1 98.06 74 TRP B CA 1
ATOM 1444 C C . TRP B 1 74 ? -6.727 -12.234 -4.711 1 98.06 74 TRP B C 1
ATOM 1446 O O . TRP B 1 74 ? -6.312 -11.812 -5.793 1 98.06 74 TRP B O 1
ATOM 1456 N N . VAL B 1 75 ? -6.848 -13.539 -4.418 1 98 75 VAL B N 1
ATOM 1457 C CA . VAL B 1 75 ? -6.543 -14.562 -5.406 1 98 75 VAL B CA 1
ATOM 1458 C C . VAL B 1 75 ? -7.656 -15.609 -5.422 1 98 75 VAL B C 1
ATOM 1460 O O . VAL B 1 75 ? -8.438 -15.703 -4.477 1 98 75 VAL B O 1
ATOM 1463 N N . THR B 1 76 ? -7.723 -16.234 -6.477 1 97.56 76 THR B N 1
ATOM 1464 C CA . THR B 1 76 ? -8.617 -17.391 -6.625 1 97.56 76 THR B CA 1
ATOM 1465 C C . THR B 1 76 ? -7.867 -18.578 -7.199 1 97.56 76 THR B C 1
ATOM 1467 O O . THR B 1 76 ? -6.797 -18.422 -7.789 1 97.56 76 THR B O 1
ATOM 1470 N N . SER B 1 77 ? -8.375 -19.75 -6.91 1 96.25 77 SER B N 1
ATOM 1471 C CA . SER B 1 77 ? -7.715 -20.969 -7.379 1 96.25 77 SER B CA 1
ATOM 1472 C C . SER B 1 77 ? -8.672 -21.844 -8.18 1 96.25 77 SER B C 1
ATOM 1474 O O . SER B 1 77 ? -9.891 -21.75 -8.016 1 96.25 77 SER B O 1
ATOM 1476 N N . SER B 1 78 ? -8.156 -22.516 -9.094 1 95.06 78 SER B N 1
ATOM 1477 C CA . SER B 1 78 ? -8.844 -23.562 -9.836 1 95.06 78 SER B CA 1
ATOM 1478 C C . SER B 1 78 ? -8.047 -24.859 -9.805 1 95.06 78 SER B C 1
ATOM 1480 O O . SER B 1 78 ? -6.82 -24.844 -9.727 1 95.06 78 SER B O 1
ATOM 1482 N N . LYS B 1 79 ? -8.805 -25.953 -9.75 1 93.25 79 LYS B N 1
ATOM 1483 C CA . LYS B 1 79 ? -8.156 -27.266 -9.703 1 93.25 79 LYS B CA 1
ATOM 1484 C C . LYS B 1 79 ? -8.43 -28.062 -10.969 1 93.25 79 LYS B C 1
ATOM 1486 O O . LYS B 1 79 ? -9.578 -28.156 -11.422 1 93.25 79 LYS B O 1
ATOM 1491 N N . GLU B 1 80 ? -7.449 -28.516 -11.625 1 89.69 80 GLU B N 1
ATOM 1492 C CA . GLU B 1 80 ? -7.516 -29.469 -12.727 1 89.69 80 GLU B CA 1
ATOM 1493 C C . GLU B 1 80 ? -6.727 -30.734 -12.414 1 89.69 80 GLU B C 1
ATOM 1495 O O . GLU B 1 80 ? -5.5 -30.75 -12.508 1 89.69 80 GLU B O 1
ATOM 1500 N N . GLY B 1 81 ? -7.461 -31.781 -12.242 1 93.38 81 GLY B N 1
ATOM 1501 C CA . GLY B 1 81 ? -6.773 -32.969 -11.758 1 93.38 81 GLY B CA 1
ATOM 1502 C C . GLY B 1 81 ? -6.07 -32.75 -10.43 1 93.38 81 GLY B C 1
ATOM 1503 O O . GLY B 1 81 ? -6.703 -32.375 -9.445 1 93.38 81 GLY B O 1
ATOM 1504 N N . ARG B 1 82 ? -4.766 -33 -10.359 1 91.69 82 ARG B N 1
ATOM 1505 C CA . ARG B 1 82 ? -3.99 -32.875 -9.133 1 91.69 82 ARG B CA 1
ATOM 1506 C C . ARG B 1 82 ? -3.266 -31.516 -9.086 1 91.69 82 ARG B C 1
ATOM 1508 O O . ARG B 1 82 ? -2.512 -31.25 -8.148 1 91.69 82 ARG B O 1
ATOM 1515 N N . ILE B 1 83 ? -3.455 -30.719 -10.086 1 91.56 83 ILE B N 1
ATOM 1516 C CA . ILE B 1 83 ? -2.719 -29.453 -10.18 1 91.56 83 ILE B CA 1
ATOM 1517 C C . ILE B 1 83 ? -3.633 -28.297 -9.812 1 91.56 83 ILE B C 1
ATOM 1519 O O . ILE B 1 83 ? -4.73 -28.156 -10.359 1 91.56 83 ILE B O 1
ATOM 1523 N N . VAL B 1 84 ? -3.207 -27.5 -8.828 1 93.31 84 VAL B N 1
ATOM 1524 C CA . VAL B 1 84 ? -3.926 -26.281 -8.438 1 93.31 84 VAL B CA 1
ATOM 1525 C C . VAL B 1 84 ? -3.238 -25.062 -9.031 1 93.31 84 VAL B C 1
ATOM 1527 O O . VAL B 1 84 ? -2.016 -24.922 -8.945 1 93.31 84 VAL B O 1
ATOM 1530 N N . ARG B 1 85 ? -4.086 -24.172 -9.648 1 94.44 85 ARG B N 1
ATOM 1531 C CA . ARG B 1 85 ? -3.572 -22.953 -10.266 1 94.44 85 ARG B CA 1
ATOM 1532 C C . ARG B 1 85 ? -4.219 -21.719 -9.656 1 94.44 85 ARG B C 1
ATOM 1534 O O . ARG B 1 85 ? -5.383 -21.75 -9.242 1 94.44 85 ARG B O 1
ATOM 1541 N N . TYR B 1 86 ? -3.373 -20.703 -9.648 1 95.5 86 TYR B N 1
ATOM 1542 C CA . TYR B 1 86 ? -3.855 -19.484 -9.023 1 95.5 86 TYR B CA 1
ATOM 1543 C C . TYR B 1 86 ? -3.822 -18.328 -10.016 1 95.5 86 TYR B C 1
ATOM 1545 O O . TYR B 1 86 ? -2.998 -18.297 -10.93 1 95.5 86 TYR B O 1
ATOM 1553 N N . ARG B 1 87 ? -4.711 -17.375 -9.773 1 95.56 87 ARG B N 1
ATOM 1554 C CA . ARG B 1 87 ? -4.699 -16.094 -10.484 1 95.56 87 ARG B CA 1
ATOM 1555 C C . ARG B 1 87 ? -5.141 -14.953 -9.57 1 95.56 87 ARG B C 1
ATOM 1557 O O . ARG B 1 87 ? -5.805 -15.188 -8.555 1 95.56 87 ARG B O 1
ATOM 1564 N N . LEU B 1 88 ? -4.777 -13.758 -9.938 1 96.69 88 LEU B N 1
ATOM 1565 C CA . LEU B 1 88 ? -5.27 -12.602 -9.203 1 96.69 88 LEU B CA 1
ATOM 1566 C C . LEU B 1 88 ? -6.773 -12.43 -9.398 1 96.69 88 LEU B C 1
ATOM 1568 O O . LEU B 1 88 ? -7.285 -12.625 -10.508 1 96.69 88 LEU B O 1
ATOM 1572 N N . ALA B 1 89 ? -7.418 -12 -8.312 1 97.38 89 ALA B N 1
ATOM 1573 C CA . ALA B 1 89 ? -8.875 -11.906 -8.383 1 97.38 89 ALA B CA 1
ATOM 1574 C C . ALA B 1 89 ? -9.344 -10.484 -8.086 1 97.38 89 ALA B C 1
ATOM 1576 O O . ALA B 1 89 ? -10.422 -10.07 -8.523 1 97.38 89 ALA B O 1
ATOM 1577 N N . ASP B 1 90 ? -8.625 -9.703 -7.371 1 95.88 90 ASP B N 1
ATOM 1578 C CA . ASP B 1 90 ? -9 -8.344 -7 1 95.88 90 ASP B CA 1
ATOM 1579 C C . ASP B 1 90 ? -8.477 -7.332 -8.008 1 95.88 90 ASP B C 1
ATOM 1581 O O . ASP B 1 90 ? -7.262 -7.164 -8.156 1 95.88 90 ASP B O 1
ATOM 1585 N N . ASP B 1 91 ? -9.352 -6.621 -8.617 1 94.19 91 ASP B N 1
ATOM 1586 C CA . ASP B 1 91 ? -9 -5.684 -9.672 1 94.19 91 ASP 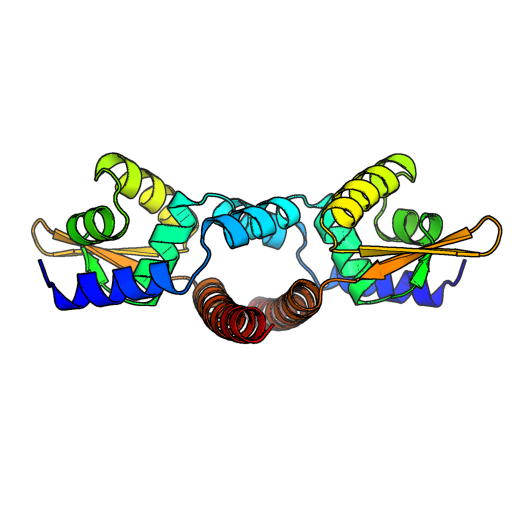B CA 1
ATOM 1587 C C . ASP B 1 91 ? -8.164 -4.527 -9.125 1 94.19 91 ASP B C 1
ATOM 1589 O O . ASP B 1 91 ? -7.234 -4.059 -9.789 1 94.19 91 ASP B O 1
ATOM 1593 N N . THR B 1 92 ? -8.516 -4.055 -7.988 1 94 92 THR B N 1
ATOM 1594 C CA . THR B 1 92 ? -7.805 -2.939 -7.379 1 94 92 THR B CA 1
ATOM 1595 C C . THR B 1 92 ? -6.348 -3.303 -7.117 1 94 92 THR B C 1
ATOM 1597 O O . THR B 1 92 ? -5.441 -2.525 -7.426 1 94 92 THR B O 1
ATOM 1600 N N . ILE B 1 93 ? -6.145 -4.477 -6.633 1 94.62 93 ILE B N 1
ATOM 1601 C CA . ILE B 1 93 ? -4.785 -4.934 -6.355 1 94.62 93 ILE B CA 1
ATOM 1602 C C . ILE B 1 93 ? -4.027 -5.125 -7.668 1 94.62 93 ILE B C 1
ATOM 1604 O O . ILE B 1 93 ? -2.84 -4.812 -7.758 1 94.62 93 ILE B O 1
ATOM 1608 N N . HIS B 1 94 ? -4.723 -5.656 -8.648 1 94.31 94 HIS B N 1
ATOM 1609 C CA . HIS B 1 94 ? -4.117 -5.809 -9.969 1 94.31 94 HIS B CA 1
ATOM 1610 C C . HIS B 1 94 ? -3.584 -4.477 -10.484 1 94.31 94 HIS B C 1
ATOM 1612 O O . HIS B 1 94 ? -2.438 -4.395 -10.93 1 94.31 94 HIS B O 1
ATOM 1618 N N . ARG B 1 95 ? -4.348 -3.463 -10.336 1 93.94 95 ARG B N 1
ATOM 1619 C CA . ARG B 1 95 ? -3.979 -2.133 -10.812 1 93.94 95 ARG B CA 1
ATOM 1620 C C . ARG B 1 95 ? -2.848 -1.548 -9.969 1 93.94 95 ARG B C 1
ATOM 1622 O O . ARG B 1 95 ? -1.964 -0.869 -10.5 1 93.94 95 ARG B O 1
ATOM 1629 N N . LEU B 1 96 ? -2.906 -1.773 -8.742 1 94.44 96 LEU B N 1
ATOM 1630 C CA . LEU B 1 96 ? -1.854 -1.291 -7.859 1 94.44 96 LEU B CA 1
ATOM 1631 C C . LEU B 1 96 ? -0.507 -1.903 -8.227 1 94.44 96 LEU B C 1
ATOM 1633 O O . LEU B 1 96 ? 0.493 -1.191 -8.344 1 94.44 96 LEU B O 1
ATOM 1637 N N . LEU B 1 97 ? -0.464 -3.215 -8.453 1 93.75 97 LEU B N 1
ATOM 1638 C CA . LEU B 1 97 ? 0.765 -3.914 -8.812 1 93.75 97 LEU B CA 1
ATOM 1639 C C . LEU B 1 97 ? 1.297 -3.426 -10.156 1 93.75 97 LEU B C 1
ATOM 1641 O O . LEU B 1 97 ? 2.51 -3.307 -10.344 1 93.75 97 LEU B O 1
ATOM 1645 N N . HIS B 1 98 ? 0.361 -3.166 -11.016 1 91.12 98 HIS B N 1
ATOM 1646 C CA . HIS B 1 98 ? 0.751 -2.592 -12.297 1 91.12 98 HIS B CA 1
ATOM 1647 C C . HIS B 1 98 ? 1.417 -1.233 -12.109 1 91.12 98 HIS B C 1
ATOM 1649 O O . HIS B 1 98 ? 2.471 -0.969 -12.695 1 91.12 98 HIS B O 1
ATOM 1655 N N . TRP B 1 99 ? 0.829 -0.471 -11.297 1 89.38 99 TRP B N 1
ATOM 1656 C CA . TRP B 1 99 ? 1.312 0.881 -11.031 1 89.38 99 TRP B CA 1
ATOM 1657 C C . TRP B 1 99 ? 2.695 0.851 -10.391 1 89.38 99 TRP B C 1
ATOM 1659 O O . TRP B 1 99 ? 3.588 1.602 -10.789 1 89.38 99 TRP B O 1
ATOM 1669 N N . ILE B 1 100 ? 2.936 0.023 -9.367 1 89.19 100 ILE B N 1
ATOM 1670 C CA . ILE B 1 100 ? 4.219 0.019 -8.68 1 89.19 100 ILE B CA 1
ATOM 1671 C C . ILE B 1 100 ? 5.297 -0.56 -9.594 1 89.19 100 ILE B C 1
ATOM 1673 O O . ILE B 1 100 ? 6.469 -0.185 -9.492 1 89.19 100 ILE B O 1
ATOM 1677 N N . GLY B 1 101 ? 4.945 -1.535 -10.414 1 85.12 101 GLY B N 1
ATOM 1678 C CA . GLY B 1 101 ? 5.891 -2.033 -11.398 1 85.12 101 GLY B CA 1
ATOM 1679 C C . GLY B 1 101 ? 6.398 -0.955 -12.336 1 85.12 101 GLY B C 1
ATOM 1680 O O . GLY B 1 101 ? 7.594 -0.887 -12.625 1 85.12 101 GLY B O 1
ATOM 1681 N N . ALA B 1 102 ? 5.512 -0.123 -12.727 1 81.56 102 ALA B N 1
ATOM 1682 C CA . ALA B 1 102 ? 5.855 0.969 -13.633 1 81.56 102 ALA B CA 1
ATOM 1683 C C . ALA B 1 102 ? 6.688 2.031 -12.922 1 81.56 102 ALA B C 1
ATOM 1685 O O . ALA B 1 102 ? 7.613 2.6 -13.508 1 81.56 102 ALA B O 1
ATOM 1686 N N . THR B 1 103 ? 6.34 2.316 -11.727 1 77.81 103 THR B N 1
ATOM 1687 C CA . THR B 1 103 ? 7.023 3.328 -10.93 1 77.81 103 THR B CA 1
ATOM 1688 C C . THR B 1 103 ? 8.461 2.896 -10.625 1 77.81 103 THR B C 1
ATOM 1690 O O . THR B 1 103 ? 9.383 3.707 -10.695 1 77.81 103 THR B O 1
ATOM 1693 N N . HIS B 1 104 ? 8.602 1.662 -10.227 1 74.06 104 HIS B N 1
ATOM 1694 C CA . HIS B 1 104 ? 9.922 1.138 -9.906 1 74.06 104 HIS B CA 1
ATOM 1695 C C . HIS B 1 104 ? 10.836 1.179 -11.133 1 74.06 104 HIS B C 1
ATOM 1697 O O . HIS B 1 104 ? 12.023 1.504 -11.016 1 74.06 104 HIS B O 1
ATOM 1703 N N . ALA B 1 105 ? 10.289 0.834 -12.195 1 68.19 105 ALA B N 1
ATOM 1704 C CA . ALA B 1 105 ? 11.07 0.868 -13.43 1 68.19 105 ALA B CA 1
ATOM 1705 C C . ALA B 1 105 ? 11.562 2.281 -13.727 1 68.19 105 ALA B C 1
ATOM 1707 O O . ALA B 1 105 ? 12.695 2.469 -14.18 1 68.19 105 ALA B O 1
ATOM 1708 N N . SER B 1 106 ? 10.742 3.188 -13.391 1 71.12 106 SER B N 1
ATOM 1709 C CA . SER B 1 106 ? 11.094 4.582 -13.641 1 71.12 106 SER B CA 1
ATOM 1710 C C . SER B 1 106 ? 12.141 5.078 -12.648 1 71.12 106 SER B C 1
ATOM 1712 O O . SER B 1 106 ? 13.062 5.801 -13.023 1 71.12 106 SER B O 1
ATOM 1714 N N . GLU B 1 107 ? 11.938 4.688 -11.414 1 70.44 107 GLU B N 1
ATOM 1715 C CA . GLU B 1 107 ? 12.875 5.117 -10.383 1 70.44 107 GLU B CA 1
ATOM 1716 C C . GLU B 1 107 ? 14.234 4.453 -10.562 1 70.44 107 GLU B C 1
ATOM 1718 O O . GLU B 1 107 ? 15.266 5.043 -10.227 1 70.44 107 GLU B O 1
ATOM 1723 N N . ALA B 1 108 ? 14.227 3.18 -10.938 1 65.5 108 ALA B N 1
ATOM 1724 C CA . ALA B 1 108 ? 15.484 2.477 -11.195 1 65.5 108 ALA B CA 1
ATOM 1725 C C . ALA B 1 108 ? 16.281 3.164 -12.297 1 65.5 108 ALA B C 1
ATOM 1727 O O . ALA B 1 108 ? 17.516 3.217 -12.242 1 65.5 108 ALA B O 1
ATOM 1728 N N . LEU B 1 109 ? 15.625 3.594 -13.328 1 63.88 109 LEU B N 1
ATOM 1729 C CA . LEU B 1 109 ? 16.266 4.312 -14.43 1 63.88 109 LEU B CA 1
ATOM 1730 C C . LEU B 1 109 ? 16.828 5.645 -13.945 1 63.88 109 LEU B C 1
ATOM 1732 O O . LEU B 1 109 ? 17.891 6.082 -14.414 1 63.88 109 LEU B O 1
ATOM 1736 N N . GLU B 1 110 ? 16.078 6.215 -13.125 1 60.06 110 GLU B N 1
ATOM 1737 C CA . GLU B 1 110 ? 16.531 7.5 -12.609 1 60.06 110 GLU B CA 1
ATOM 1738 C C . GLU B 1 110 ? 17.75 7.324 -11.695 1 60.06 110 GLU B C 1
ATOM 1740 O O . GLU B 1 110 ? 18.625 8.195 -11.641 1 60.06 110 GLU B O 1
ATOM 1745 N N . HIS B 1 111 ? 17.703 6.277 -10.922 1 58.66 111 HIS B N 1
ATOM 1746 C CA . HIS B 1 111 ? 18.859 6.035 -10.055 1 58.66 111 HIS B CA 1
ATOM 1747 C C . HIS B 1 111 ? 20.078 5.637 -10.867 1 58.66 111 HIS B C 1
ATOM 1749 O O . HIS B 1 111 ? 21.219 5.895 -10.461 1 58.66 111 HIS B O 1
ATOM 1755 N N . ASP B 1 112 ? 19.891 4.805 -11.922 1 51.91 112 ASP B N 1
ATOM 1756 C CA . ASP B 1 112 ? 21.062 4.488 -12.758 1 51.91 112 ASP B CA 1
ATOM 1757 C C . ASP B 1 112 ? 21.656 5.754 -13.359 1 51.91 112 ASP B C 1
ATOM 1759 O O . ASP B 1 112 ? 22.859 5.801 -13.664 1 51.91 112 ASP B O 1
ATOM 1763 N N . PHE B 1 113 ? 20.922 6.809 -13.617 1 48.91 113 PHE B N 1
ATOM 1764 C CA . PHE B 1 113 ? 21.484 8.016 -14.219 1 48.91 113 PHE B CA 1
ATOM 1765 C C . PHE B 1 113 ? 22.062 8.93 -13.148 1 48.91 113 PHE B C 1
ATOM 1767 O O . PHE B 1 113 ? 22.859 9.812 -13.445 1 48.91 113 PHE B O 1
ATOM 1774 N N . THR B 1 114 ? 21.625 8.727 -12.023 1 43.69 114 THR B N 1
ATOM 1775 C CA . THR B 1 114 ? 22.344 9.617 -11.133 1 43.69 114 THR B CA 1
ATOM 1776 C C . THR B 1 114 ? 23.625 8.938 -10.617 1 43.69 114 THR B C 1
ATOM 1778 O O . THR B 1 114 ? 23.625 7.73 -10.375 1 43.69 114 THR B O 1
#

Foldseek 3Di:
DPVVVVVVVVVVVVVDPVVVVVVVVVLCVDPLLVLLQLCQLVPPFDWLVRSCVVSVHDSVVSVVNVVVCVVVQQKDWDDDPPTITIHGGDPVVSVVSVVVVVVVVVVVVVVVVD/DPVVVVVVVVVVVVVDPVVVVVVVVVLCVDPLLVLLQLCQLVPPFDWLVRSCVVSVHDSVVSVVNVVVCVVVQQKDWDDDPPTITIHGGDPVVSVVSVVVVVVVVVVVVVVVVD

Solvent-accessible surface area (backbone atoms only — not comparable to full-atom values): 11791 Å² total; per-residue (Å²): 131,62,66,68,49,36,49,40,18,38,52,37,53,72,49,34,61,52,66,61,52,11,50,53,23,46,59,40,27,37,51,67,47,37,50,53,50,42,22,27,71,58,21,62,65,37,36,57,67,50,48,13,59,51,72,72,45,52,60,66,59,42,49,53,46,48,48,54,37,34,76,72,46,43,31,47,74,48,74,57,90,93,47,48,27,34,30,72,57,32,66,68,58,53,51,48,55,52,49,51,44,54,48,38,50,50,50,51,53,52,51,70,72,94,131,62,65,66,48,36,48,40,18,36,51,39,54,72,47,34,62,52,67,59,50,12,50,53,22,44,60,40,28,37,49,68,47,37,50,53,51,42,20,27,72,57,21,62,64,36,38,56,66,49,48,13,59,49,73,72,46,51,60,66,59,42,49,54,45,48,49,56,38,35,76,71,47,43,31,45,74,48,76,58,89,92,48,49,25,34,30,72,58,33,65,69,59,52,51,49,53,54,50,52,43,53,49,38,53,50,51,52,54,51,52,71,70,95

Organism: Nocardia brasiliensis (strain ATCC 700358 / HUJEG-1) (NCBI:txid1133849)

Radius of gyration: 19.75 Å; Cα contacts (8 Å, |Δi|>4): 312; chains: 2; bounding box: 48×64×41 Å

Nearest PDB structures (foldseek):
  3f72-assembly1_B  TM=8.156E-01  e=7.504E-07  Staphylococcus aureus
  1r22-assembly1_B  TM=9.014E-01  e=6.216E-06  Synechococcus elongatus PCC 7942 = FACHB-805
  3cuo-assembly2_C  TM=8.660E-01  e=7.094E-06  unclassified
  1u2w-assembly2_C  TM=8.488E-01  e=9.240E-06  Staphylococcus aureus
  6cdb-assembly1_A  TM=8.937E-01  e=1.675E-05  Staphylococcus aureus

Secondary structure (DSSP, 8-state):
--HHHHHHHHHHHHHS-HHHHHHHHHHHTSHHHHHHHHHHHHSTTEEHHHHHHHHT--HHHHHHHHHHHHHTTSEEEEEETTEEEEEE--HHHHHHHHHHHHHHHHHHHHHHH-/--HHHHHHHHHHHHHS-HHHHHHHHHHHTSHHHHHHHHHHHHSTTEEHHHHHHHHT--HHHHHHHHHHHHHTTSEEEEEETTEEEEEE--HHHHHHHHHHHHHHHHHHHHHHH-